Protein AF-0000000080638800 (afdb_homodimer)

Radius of gyration: 19.78 Å; Cα contacts (8 Å, |Δi|>4): 307; chains: 2; bounding box: 40×63×50 Å

Sequence (232 aa):
MEPQQNALSSEGVSQCLKLLSDPTRLLMMKLLADKEYCVCELTAIFDMSQPGISQHLRKLKNAGLVRERREGQWRYYAIHPSGPEYTLVRSILRQIDEKDGVLQTLRLKEVTVSCRMEPQQNALSSEGVSQCLKLLSDPTRLLMMKLLADKEYCVCELTAIFDMSQPGISQHLRKLKNAGLVRERREGQWRYYAIHPSGPEYTLVRSILRQIDEKDGVLQTLRLKEVTVSCR

Structure (mmCIF, N/CA/C/O backbone):
data_AF-0000000080638800-model_v1
#
loop_
_entity.id
_entity.type
_entity.pdbx_description
1 polymer 'Arsenical resistance operon repressor'
#
loop_
_atom_site.group_PDB
_atom_site.id
_atom_site.type_symbol
_atom_site.label_atom_id
_atom_site.label_alt_id
_atom_site.label_comp_id
_atom_site.label_asym_id
_atom_site.label_entity_id
_atom_site.label_seq_id
_atom_site.pdbx_PDB_ins_code
_atom_site.Cartn_x
_atom_site.Cartn_y
_atom_site.Cartn_z
_atom_site.occupancy
_atom_site.B_iso_or_equiv
_atom_site.auth_seq_id
_atom_site.auth_comp_id
_atom_site.auth_asym_id
_atom_site.auth_atom_id
_atom_site.pdbx_PDB_model_num
ATOM 1 N N . MET A 1 1 ? 21.062 6.395 -16.109 1 31.53 1 MET A N 1
ATOM 2 C CA . MET A 1 1 ? 19.688 6.883 -16.188 1 31.53 1 MET A CA 1
ATOM 3 C C . MET A 1 1 ? 18.922 6.57 -14.906 1 31.53 1 MET A C 1
ATOM 5 O O . MET A 1 1 ? 18.922 5.43 -14.445 1 31.53 1 MET A O 1
ATOM 9 N N . GLU A 1 2 ? 18.75 7.359 -13.961 1 37.44 2 GLU A N 1
ATOM 10 C CA . GLU A 1 2 ? 18.078 7.117 -12.695 1 37.44 2 GLU A CA 1
ATOM 11 C C . GLU A 1 2 ? 16.766 6.359 -12.906 1 37.44 2 GLU A C 1
ATOM 13 O O . GLU A 1 2 ? 16.016 6.652 -13.844 1 37.44 2 GLU A O 1
ATOM 18 N N . PRO A 1 3 ? 16.641 5.141 -12.672 1 40.94 3 PRO A N 1
ATOM 19 C CA . PRO A 1 3 ? 15.391 4.508 -13.102 1 40.94 3 PRO A CA 1
ATOM 20 C C . PRO A 1 3 ? 14.195 5.449 -13.016 1 40.94 3 PRO A C 1
ATOM 22 O O . PRO A 1 3 ? 14.062 6.211 -12.055 1 40.94 3 PRO A O 1
ATOM 25 N N . GLN A 1 4 ? 13.773 5.887 -14.094 1 48.53 4 GLN A N 1
ATOM 26 C CA . GLN A 1 4 ? 12.703 6.863 -14.234 1 48.53 4 GLN A CA 1
ATOM 27 C C . GLN A 1 4 ? 11.602 6.625 -13.203 1 48.53 4 GLN A C 1
ATOM 29 O O . GLN A 1 4 ? 10.977 5.562 -13.188 1 48.53 4 GLN A O 1
ATOM 34 N N . GLN A 1 5 ? 11.906 6.922 -11.969 1 56.56 5 GLN A N 1
ATOM 35 C CA . GLN A 1 5 ? 10.859 6.863 -10.953 1 56.56 5 GLN A CA 1
ATOM 36 C C . GLN A 1 5 ? 9.555 7.449 -11.469 1 56.56 5 GLN A C 1
ATOM 38 O O . GLN A 1 5 ? 9.484 8.633 -11.797 1 56.56 5 GLN A O 1
ATOM 43 N N . ASN A 1 6 ? 8.766 6.598 -12.258 1 65.56 6 ASN A N 1
ATOM 44 C CA . ASN A 1 6 ? 7.484 7.09 -12.758 1 65.56 6 ASN A CA 1
ATOM 45 C C . ASN A 1 6 ? 6.602 7.613 -11.633 1 65.56 6 ASN A C 1
ATOM 47 O O . ASN A 1 6 ? 6.238 6.863 -10.719 1 65.56 6 ASN A O 1
ATOM 51 N N . ALA A 1 7 ? 6.59 8.859 -11.406 1 87.31 7 ALA A N 1
ATOM 52 C CA . ALA A 1 7 ? 5.707 9.492 -10.43 1 87.31 7 ALA A CA 1
ATOM 53 C C . ALA A 1 7 ? 4.246 9.164 -10.719 1 87.31 7 ALA A C 1
ATOM 55 O O . ALA A 1 7 ? 3.832 9.125 -11.883 1 87.31 7 ALA A O 1
ATOM 56 N N . LEU A 1 8 ? 3.553 8.68 -9.719 1 97.38 8 LEU A N 1
ATOM 57 C CA . LEU A 1 8 ? 2.154 8.273 -9.805 1 97.38 8 LEU A CA 1
ATOM 58 C C . LEU A 1 8 ? 1.236 9.352 -9.234 1 97.38 8 LEU A C 1
ATOM 60 O O . LEU A 1 8 ? 1.648 10.133 -8.375 1 97.38 8 LEU A O 1
ATOM 64 N N . SER A 1 9 ? 0.008 9.367 -9.789 1 97.94 9 SER A N 1
ATOM 65 C CA . SER A 1 9 ? -1.008 10.18 -9.133 1 97.94 9 SER A CA 1
ATOM 66 C C . SER A 1 9 ? -1.363 9.625 -7.758 1 97.94 9 SER A C 1
ATOM 68 O O . SER A 1 9 ? -1.205 8.43 -7.508 1 97.94 9 SER A O 1
ATOM 70 N N . SER A 1 10 ? -1.844 10.484 -6.906 1 98.25 10 SER A N 1
ATOM 71 C CA . SER A 1 10 ? -2.297 10.023 -5.598 1 98.25 10 SER A CA 1
ATOM 72 C C . SER A 1 10 ? -3.391 8.969 -5.73 1 98.25 10 SER A C 1
ATOM 74 O O . SER A 1 10 ? -3.439 8.016 -4.953 1 98.25 10 SER A O 1
ATOM 76 N N . GLU A 1 11 ? -4.168 9.164 -6.73 1 97.88 11 GLU A N 1
ATOM 77 C CA . GLU A 1 11 ? -5.23 8.195 -6.992 1 97.88 11 GLU A CA 1
ATOM 78 C C . GLU A 1 11 ? -4.656 6.844 -7.414 1 97.88 11 GLU A C 1
ATOM 80 O O . GLU A 1 11 ? -5.125 5.797 -6.961 1 97.88 11 GLU A O 1
ATOM 85 N N . GLY A 1 12 ? -3.682 6.887 -8.25 1 97.88 12 GLY A N 1
ATOM 86 C CA . GLY A 1 12 ? -3.033 5.66 -8.68 1 97.88 12 GLY A CA 1
ATOM 87 C C . GLY A 1 12 ? -2.371 4.902 -7.543 1 97.88 12 GLY A C 1
ATOM 88 O O . GLY A 1 12 ? -2.494 3.68 -7.453 1 97.88 12 GLY A O 1
ATOM 89 N N . VAL A 1 13 ? -1.731 5.637 -6.691 1 98.62 13 VAL A N 1
ATOM 90 C CA . VAL A 1 13 ? -1.091 5.027 -5.531 1 98.62 13 VAL A CA 1
ATOM 91 C C . VAL A 1 13 ? -2.148 4.406 -4.625 1 98.62 13 VAL A C 1
ATOM 93 O O . VAL A 1 13 ? -2.025 3.246 -4.223 1 98.62 13 VAL A O 1
ATOM 96 N N . SER A 1 14 ? -3.215 5.133 -4.379 1 98.75 14 SER A N 1
ATOM 97 C CA . SER A 1 14 ? -4.293 4.656 -3.521 1 98.75 14 SER A CA 1
ATOM 98 C C . SER A 1 14 ? -4.91 3.373 -4.07 1 98.75 14 SER A C 1
ATOM 100 O O . SER A 1 14 ? -5.125 2.412 -3.326 1 98.75 14 SER A O 1
ATOM 102 N N . GLN A 1 15 ? -5.121 3.355 -5.305 1 98.31 15 GLN A N 1
ATOM 103 C CA . GLN A 1 15 ? -5.738 2.193 -5.938 1 98.31 15 GLN A CA 1
ATOM 104 C C . GLN A 1 15 ? -4.82 0.977 -5.863 1 98.31 15 GLN A C 1
ATOM 106 O O . GLN A 1 15 ? -5.277 -0.14 -5.609 1 98.31 15 GLN A O 1
ATOM 111 N N . CYS A 1 16 ? -3.6 1.215 -6.098 1 98.69 16 CYS A N 1
ATOM 112 C CA . CYS A 1 16 ? -2.623 0.134 -6.016 1 98.69 16 CYS A CA 1
ATOM 113 C C . CYS A 1 16 ? -2.553 -0.429 -4.598 1 98.69 16 CYS A C 1
ATOM 115 O O . CYS A 1 16 ? -2.562 -1.646 -4.41 1 98.69 16 CYS A O 1
ATOM 117 N N . LEU A 1 17 ? -2.523 0.48 -3.623 1 98.88 17 LEU A N 1
ATOM 118 C CA . LEU A 1 17 ? -2.484 0.059 -2.227 1 98.88 17 LEU A CA 1
ATOM 119 C C . LEU A 1 17 ? -3.732 -0.741 -1.866 1 98.88 17 LEU A C 1
ATOM 121 O O . LEU A 1 17 ? -3.643 -1.762 -1.18 1 98.88 17 LEU A O 1
ATOM 125 N N . LYS A 1 18 ? -4.812 -0.273 -2.334 1 98.69 18 LYS A N 1
ATOM 126 C CA . LYS A 1 18 ? -6.07 -0.96 -2.064 1 98.69 18 LYS A CA 1
ATOM 127 C C . LYS A 1 18 ? -6.051 -2.383 -2.615 1 98.69 18 LYS A C 1
ATOM 129 O O . LYS A 1 18 ? -6.457 -3.324 -1.933 1 98.69 18 LYS A O 1
ATOM 134 N N . LEU A 1 19 ? -5.574 -2.498 -3.76 1 98.75 19 LEU A N 1
ATOM 135 C CA . LEU A 1 19 ? -5.512 -3.795 -4.426 1 98.75 19 LEU A CA 1
ATOM 136 C C . LEU A 1 19 ? -4.586 -4.746 -3.678 1 98.75 19 LEU A C 1
ATOM 138 O O . LEU A 1 19 ? -4.918 -5.918 -3.48 1 98.75 19 LEU A O 1
ATOM 142 N N . LEU A 1 20 ? -3.494 -4.262 -3.172 1 98.81 20 LEU A N 1
ATOM 143 C CA . LEU A 1 20 ? -2.445 -5.094 -2.594 1 98.81 20 LEU A CA 1
ATOM 144 C C . LEU A 1 20 ? -2.654 -5.266 -1.092 1 98.81 20 LEU A C 1
ATOM 146 O O . LEU A 1 20 ? -1.973 -6.07 -0.454 1 98.81 20 LEU A O 1
ATOM 150 N N . SER A 1 21 ? -3.619 -4.484 -0.548 1 98.75 21 SER A N 1
ATOM 151 C CA . SER A 1 21 ? -3.838 -4.609 0.89 1 98.75 21 SER A CA 1
ATOM 152 C C . SER A 1 21 ? -4.488 -5.945 1.237 1 98.75 21 SER A C 1
ATOM 154 O O . SER A 1 21 ? -4.523 -6.336 2.406 1 98.75 21 SER A O 1
ATOM 156 N N . ASP A 1 22 ? -5.059 -6.598 0.271 1 98.69 22 ASP A N 1
ATOM 157 C CA . ASP A 1 22 ? -5.531 -7.965 0.47 1 98.69 22 ASP A CA 1
ATOM 158 C C . ASP A 1 22 ? -4.367 -8.914 0.734 1 98.69 22 ASP A C 1
ATOM 160 O O . ASP A 1 22 ? -3.42 -8.984 -0.054 1 98.69 22 ASP A O 1
ATOM 164 N N . PRO A 1 23 ? -4.43 -9.625 1.851 1 98.38 23 PRO A N 1
ATOM 165 C CA . PRO A 1 23 ? -3.273 -10.445 2.217 1 98.38 23 PRO A CA 1
ATOM 166 C C . PRO A 1 23 ? -2.936 -11.492 1.16 1 98.38 23 PRO A C 1
ATOM 168 O O . PRO A 1 23 ? -1.76 -11.773 0.915 1 98.38 23 PRO A O 1
ATOM 171 N N . THR A 1 24 ? -3.91 -12.031 0.539 1 98.5 24 THR A N 1
ATOM 172 C CA . THR A 1 24 ? -3.686 -13.07 -0.466 1 98.5 24 THR A CA 1
ATOM 173 C C . THR A 1 24 ? -2.996 -12.484 -1.696 1 98.5 24 THR A C 1
ATOM 175 O O . THR A 1 24 ? -1.999 -13.031 -2.172 1 98.5 24 THR A O 1
ATOM 178 N N . ARG A 1 25 ? -3.525 -11.359 -2.162 1 98.81 25 ARG A N 1
ATOM 179 C CA . ARG A 1 25 ? -2.939 -10.734 -3.34 1 98.81 25 ARG A CA 1
ATOM 180 C C . ARG A 1 25 ? -1.532 -10.219 -3.047 1 98.81 25 ARG A C 1
ATOM 182 O O . ARG A 1 25 ? -0.666 -10.234 -3.924 1 98.81 25 ARG A O 1
ATOM 189 N N . LEU A 1 26 ? -1.352 -9.734 -1.837 1 98.88 26 LEU A N 1
ATOM 190 C CA . LEU A 1 26 ? -0.023 -9.273 -1.441 1 98.88 26 LEU A CA 1
ATOM 191 C C . LEU A 1 26 ? 0.989 -10.414 -1.521 1 98.88 26 LEU A C 1
ATOM 193 O O . LEU A 1 26 ? 2.049 -10.266 -2.133 1 98.88 26 LEU A O 1
ATOM 197 N N . LEU A 1 27 ? 0.648 -11.523 -0.952 1 98.81 27 LEU A N 1
ATOM 198 C CA . LEU A 1 27 ? 1.554 -12.672 -0.924 1 98.81 27 LEU A CA 1
ATOM 199 C C . LEU A 1 27 ? 1.701 -13.281 -2.314 1 98.81 27 LEU A C 1
ATOM 201 O O . LEU A 1 27 ? 2.783 -13.742 -2.682 1 98.81 27 LEU A O 1
ATOM 205 N N . MET A 1 28 ? 0.597 -13.266 -3.068 1 98.75 28 MET A N 1
ATOM 206 C CA . MET A 1 28 ? 0.658 -13.719 -4.457 1 98.75 28 MET A CA 1
ATOM 207 C C . MET A 1 28 ? 1.647 -12.883 -5.258 1 98.75 28 MET A C 1
ATOM 209 O O . MET A 1 28 ? 2.479 -13.422 -5.988 1 98.75 28 MET A O 1
ATOM 213 N N . MET A 1 29 ? 1.585 -11.594 -5.055 1 98.88 29 MET A N 1
ATOM 214 C CA . MET A 1 29 ? 2.514 -10.703 -5.75 1 98.88 29 MET A CA 1
ATOM 215 C C . MET A 1 29 ? 3.951 -10.977 -5.316 1 98.88 29 MET A C 1
ATOM 217 O O . MET A 1 29 ? 4.879 -10.859 -6.121 1 98.88 29 MET A O 1
ATOM 221 N N . LYS A 1 30 ? 4.109 -11.227 -4.059 1 98.62 30 LYS A N 1
ATOM 222 C CA . LYS A 1 30 ? 5.441 -11.539 -3.545 1 98.62 30 LYS A CA 1
ATOM 223 C C . LYS A 1 30 ? 6.031 -12.75 -4.258 1 98.62 30 LYS A C 1
ATOM 225 O O . LYS A 1 30 ? 7.203 -12.742 -4.641 1 98.62 30 LYS A O 1
ATOM 230 N N . LEU A 1 31 ? 5.258 -13.758 -4.473 1 98 31 LEU A N 1
ATOM 231 C CA . LEU A 1 31 ? 5.707 -14.945 -5.188 1 98 31 LEU A CA 1
ATOM 232 C C . LEU A 1 31 ? 5.977 -14.633 -6.656 1 98 31 LEU A C 1
ATOM 234 O O . LEU A 1 31 ? 7.016 -15.008 -7.195 1 98 31 LEU A O 1
ATOM 238 N N . LEU A 1 32 ? 5.062 -13.883 -7.242 1 98.12 32 LEU A N 1
ATOM 239 C CA . LEU A 1 32 ? 5.137 -13.586 -8.672 1 98.12 32 LEU A CA 1
ATOM 240 C C . LEU A 1 32 ? 6.324 -12.672 -8.969 1 98.12 32 LEU A C 1
ATOM 242 O O . LEU A 1 32 ? 6.762 -12.578 -10.117 1 98.12 32 LEU A O 1
ATOM 246 N N . ALA A 1 33 ? 6.762 -11.93 -7.988 1 96.94 33 ALA A N 1
ATOM 247 C CA . ALA A 1 33 ? 7.941 -11.086 -8.148 1 96.94 33 ALA A CA 1
ATOM 248 C C . ALA A 1 33 ? 9.203 -11.93 -8.32 1 96.94 33 ALA A C 1
ATOM 250 O O . ALA A 1 33 ? 10.195 -11.461 -8.875 1 96.94 33 ALA A O 1
ATOM 251 N N . ASP A 1 34 ? 9.148 -13.102 -7.832 1 94.44 34 ASP A N 1
ATOM 252 C CA . ASP A 1 34 ? 10.32 -13.977 -7.852 1 94.44 34 ASP A CA 1
ATOM 253 C C . ASP A 1 34 ? 10.375 -14.797 -9.141 1 94.44 34 ASP A C 1
ATOM 255 O O . ASP A 1 34 ? 11.445 -14.992 -9.711 1 94.44 34 ASP A O 1
ATOM 259 N N . LYS A 1 35 ? 9.297 -15.312 -9.539 1 95.12 35 LYS A N 1
ATOM 260 C CA . LYS A 1 35 ? 9.25 -16.094 -10.766 1 95.12 35 LYS A CA 1
ATOM 261 C C . LYS A 1 35 ? 7.82 -16.203 -11.297 1 95.12 35 LYS A C 1
ATOM 263 O O . LYS A 1 35 ? 6.91 -15.562 -10.773 1 95.12 35 LYS A O 1
ATOM 268 N N . GLU A 1 36 ? 7.633 -16.938 -12.414 1 96.75 36 GLU A N 1
ATOM 269 C CA . GLU A 1 36 ? 6.336 -17.172 -13.039 1 96.75 36 GLU A CA 1
ATOM 270 C C . GLU A 1 36 ? 5.652 -18.406 -12.461 1 96.75 36 GLU A C 1
ATOM 272 O O . GLU A 1 36 ? 6.309 -19.406 -12.164 1 96.75 36 GLU A O 1
ATOM 277 N N . TYR A 1 37 ? 4.328 -18.297 -12.312 1 96.62 37 TYR A N 1
ATOM 278 C CA . TYR A 1 37 ? 3.537 -19.422 -11.836 1 96.62 37 TYR A CA 1
ATOM 279 C C . TYR A 1 37 ? 2.309 -19.641 -12.711 1 96.62 37 TYR A C 1
ATOM 281 O O . TYR A 1 37 ? 1.719 -18.672 -13.211 1 96.62 37 TYR A O 1
ATOM 289 N N . CYS A 1 38 ? 1.936 -20.891 -12.852 1 95.31 38 CYS A N 1
ATOM 290 C CA . CYS A 1 38 ? 0.659 -21.156 -13.508 1 95.31 38 CYS A CA 1
ATOM 291 C C . CYS A 1 38 ? -0.481 -21.172 -12.5 1 95.31 38 CYS A C 1
ATOM 293 O O . CYS A 1 38 ? -0.247 -21.297 -11.297 1 95.31 38 CYS A O 1
ATOM 295 N N . VAL A 1 39 ? -1.651 -21.078 -12.945 1 96 39 VAL A N 1
ATOM 296 C CA . VAL A 1 39 ? -2.836 -21.016 -12.094 1 96 39 VAL A CA 1
ATOM 297 C C . VAL A 1 39 ? -2.91 -22.25 -11.211 1 96 39 VAL A C 1
ATOM 299 O O . VAL A 1 39 ? -3.217 -22.156 -10.016 1 96 39 VAL A O 1
ATOM 302 N N . CYS A 1 40 ? -2.561 -23.406 -11.742 1 93.81 40 CYS A N 1
ATOM 303 C CA . CYS A 1 40 ? -2.65 -24.656 -11 1 93.81 40 CYS A CA 1
ATOM 304 C C . CYS A 1 40 ? -1.664 -24.672 -9.836 1 93.81 40 CYS A C 1
ATOM 306 O O . CYS A 1 40 ? -1.979 -25.188 -8.758 1 93.81 40 CYS A O 1
ATOM 308 N N . GLU A 1 41 ? -0.451 -24.141 -10.047 1 96 41 GLU A N 1
ATOM 309 C CA . GLU A 1 41 ? 0.511 -24.031 -8.961 1 96 41 GLU A CA 1
ATOM 310 C C . GLU A 1 41 ? -0.009 -23.125 -7.852 1 96 41 GLU A C 1
ATOM 312 O O . GLU A 1 41 ? 0.089 -23.453 -6.668 1 96 41 GLU A O 1
ATOM 317 N N . LEU A 1 42 ? -0.553 -22 -8.242 1 97.5 42 LEU A N 1
ATOM 318 C CA . LEU A 1 42 ? -1.045 -21.031 -7.266 1 97.5 42 LEU A CA 1
ATOM 319 C C . LEU A 1 42 ? -2.23 -21.594 -6.492 1 97.5 42 LEU A C 1
ATOM 321 O O . LEU A 1 42 ? -2.369 -21.344 -5.293 1 97.5 42 LEU A O 1
ATOM 325 N N . THR A 1 43 ? -3.096 -22.359 -7.16 1 97.31 43 THR A N 1
ATOM 326 C CA . THR A 1 43 ? -4.23 -23 -6.504 1 97.31 43 THR A CA 1
ATOM 327 C C . THR A 1 43 ? -3.75 -23.938 -5.406 1 97.31 43 THR A C 1
ATOM 329 O O . THR A 1 43 ? -4.293 -23.938 -4.297 1 97.31 43 THR A O 1
ATOM 332 N N . ALA A 1 44 ? -2.721 -24.656 -5.68 1 96.69 44 ALA A N 1
ATOM 333 C CA . ALA A 1 44 ? -2.16 -25.594 -4.719 1 96.69 44 ALA A CA 1
ATOM 334 C C . ALA A 1 44 ? -1.442 -24.875 -3.586 1 96.69 44 ALA A C 1
ATOM 336 O O . ALA A 1 44 ? -1.636 -25.188 -2.412 1 96.69 44 ALA A O 1
ATOM 337 N N . ILE A 1 45 ? -0.671 -23.875 -3.947 1 97.38 45 ILE A N 1
ATOM 338 C CA . ILE A 1 45 ? 0.147 -23.141 -2.982 1 97.38 45 ILE A CA 1
ATOM 339 C C . ILE A 1 45 ? -0.754 -22.422 -1.981 1 97.38 45 ILE A C 1
ATOM 341 O O . ILE A 1 45 ? -0.512 -22.469 -0.773 1 97.38 45 ILE A O 1
ATOM 345 N N . PHE A 1 46 ? -1.842 -21.812 -2.473 1 98 46 PHE A N 1
ATOM 346 C CA . PHE A 1 46 ? -2.699 -21 -1.62 1 98 46 PHE A CA 1
ATOM 347 C C . PHE A 1 46 ? -3.861 -21.828 -1.077 1 98 46 PHE A C 1
ATOM 349 O O . PHE A 1 46 ? -4.652 -21.328 -0.271 1 98 46 PHE A O 1
ATOM 356 N N . ASP A 1 47 ? -3.969 -23.078 -1.505 1 97.19 47 ASP A N 1
ATOM 357 C CA . ASP A 1 47 ? -5.059 -23.953 -1.104 1 97.19 47 ASP A CA 1
ATOM 358 C C . ASP A 1 47 ? -6.414 -23.297 -1.336 1 97.19 47 ASP A C 1
ATOM 360 O O . ASP A 1 47 ? -7.227 -23.188 -0.413 1 97.19 47 ASP A O 1
ATOM 364 N N . MET A 1 48 ? -6.598 -22.812 -2.539 1 97.88 48 MET A N 1
ATOM 365 C CA . MET A 1 48 ? -7.82 -22.141 -2.969 1 97.88 48 MET A CA 1
ATOM 366 C C . MET A 1 48 ? -8.352 -22.75 -4.262 1 97.88 48 MET A C 1
ATOM 368 O O . MET A 1 48 ? -7.594 -23.359 -5.02 1 97.88 48 MET A O 1
ATOM 372 N N . SER A 1 49 ? -9.602 -22.547 -4.473 1 97.94 49 SER A N 1
ATOM 373 C CA . SER A 1 49 ? -10.188 -23.031 -5.723 1 97.94 49 SER A CA 1
ATOM 374 C C . SER A 1 49 ? -9.641 -22.25 -6.918 1 97.94 49 SER A C 1
ATOM 376 O O . SER A 1 49 ? -9.156 -21.125 -6.77 1 97.94 49 SER A O 1
ATOM 378 N N . GLN A 1 50 ? -9.703 -22.828 -8.016 1 97.06 50 GLN A N 1
ATOM 379 C CA . GLN A 1 50 ? -9.25 -22.188 -9.242 1 97.06 50 GLN A CA 1
ATOM 380 C C . GLN A 1 50 ? -10.039 -20.906 -9.516 1 97.06 50 GLN A C 1
ATOM 382 O O . GLN A 1 50 ? -9.453 -19.875 -9.883 1 97.06 50 GLN A O 1
ATOM 387 N N . PRO A 1 51 ? -11.359 -20.922 -9.305 1 98.12 51 PRO A N 1
ATOM 388 C CA . PRO A 1 51 ? -12.07 -19.656 -9.508 1 98.12 51 PRO A CA 1
ATOM 389 C C . PRO A 1 51 ? -11.594 -18.562 -8.57 1 98.12 51 PRO A C 1
ATOM 391 O O . PRO A 1 51 ? -11.516 -17.391 -8.977 1 98.12 51 PRO A O 1
ATOM 394 N N . GLY A 1 52 ? -11.289 -18.875 -7.324 1 98.31 52 GLY A N 1
ATOM 395 C CA . GLY A 1 52 ? -10.773 -17.906 -6.371 1 98.31 52 GLY A CA 1
ATOM 396 C C . GLY A 1 52 ? -9.453 -17.281 -6.801 1 98.31 52 GLY A C 1
ATOM 397 O O . GLY A 1 52 ? -9.297 -16.062 -6.797 1 98.31 52 GLY A O 1
ATOM 398 N N . ILE A 1 53 ? -8.562 -18.188 -7.184 1 98.56 53 ILE A N 1
ATOM 399 C CA . ILE A 1 53 ? -7.25 -17.734 -7.652 1 98.56 53 ILE A CA 1
ATOM 400 C C . ILE A 1 53 ? -7.418 -16.891 -8.914 1 98.56 53 ILE A C 1
ATOM 402 O O . ILE A 1 53 ? -6.777 -15.844 -9.055 1 98.56 53 ILE A O 1
ATOM 406 N N . SER A 1 54 ? -8.266 -17.297 -9.812 1 98.12 54 SER A N 1
ATOM 407 C CA . SER A 1 54 ? -8.5 -16.578 -11.062 1 98.12 54 SER A CA 1
ATOM 408 C C . SER A 1 54 ? -9.047 -15.18 -10.805 1 98.12 54 SER A C 1
ATOM 410 O O . SER A 1 54 ? -8.695 -14.234 -11.508 1 98.12 54 SER A O 1
ATOM 412 N N . GLN A 1 55 ? -9.867 -15.109 -9.844 1 98.5 55 GLN A N 1
ATOM 413 C CA . GLN A 1 55 ? -10.43 -13.812 -9.5 1 98.5 55 GLN A CA 1
ATOM 414 C C . GLN A 1 55 ? -9.344 -12.844 -9.039 1 98.5 55 GLN A C 1
ATOM 416 O O . GLN A 1 55 ? -9.312 -11.688 -9.461 1 98.5 55 GLN A O 1
ATOM 421 N N . HIS A 1 56 ? -8.43 -13.273 -8.156 1 98.75 56 HIS A N 1
ATOM 422 C CA . HIS A 1 56 ? -7.32 -12.445 -7.699 1 98.75 56 HIS A CA 1
ATOM 423 C C . HIS A 1 56 ? -6.414 -12.047 -8.859 1 98.75 56 HIS A C 1
ATOM 425 O O . HIS A 1 56 ? -6.043 -10.883 -8.992 1 98.75 56 HIS A O 1
ATOM 431 N N . LEU A 1 57 ? -6.137 -13.016 -9.68 1 98.69 57 LEU A N 1
ATOM 432 C CA . LEU A 1 57 ? -5.242 -12.773 -10.805 1 98.69 57 LEU A CA 1
ATOM 433 C C . LEU A 1 57 ? -5.875 -11.805 -11.805 1 98.69 57 LEU A C 1
ATOM 435 O O . LEU A 1 57 ? -5.18 -10.977 -12.391 1 98.69 57 LEU A O 1
ATOM 439 N N . ARG A 1 58 ? -7.121 -11.961 -12 1 98.62 58 ARG A N 1
ATOM 440 C CA . ARG A 1 58 ? -7.828 -11.047 -12.891 1 98.62 58 ARG A CA 1
ATOM 441 C C . ARG A 1 58 ? -7.742 -9.609 -12.375 1 98.62 58 ARG A C 1
ATOM 443 O O . ARG A 1 58 ? -7.484 -8.688 -13.148 1 98.62 58 ARG A O 1
ATOM 450 N N . LYS A 1 59 ? -7.977 -9.375 -11.133 1 98.75 59 LYS A N 1
ATOM 451 C CA . LYS A 1 59 ? -7.879 -8.055 -10.523 1 98.75 59 LYS A CA 1
ATOM 452 C C . LYS A 1 59 ? -6.477 -7.477 -10.695 1 98.75 59 LYS A C 1
ATOM 454 O O . LYS A 1 59 ? -6.316 -6.309 -11.055 1 98.75 59 LYS A O 1
ATOM 459 N N . LEU A 1 60 ? -5.453 -8.289 -10.477 1 98.75 60 LEU A N 1
ATOM 460 C CA . LEU A 1 60 ? -4.062 -7.859 -10.602 1 98.75 60 LEU A CA 1
ATOM 461 C C . LEU A 1 60 ? -3.715 -7.551 -12.055 1 98.75 60 LEU A C 1
ATOM 463 O O . LEU A 1 60 ? -3.025 -6.57 -12.336 1 98.75 60 LEU A O 1
ATOM 467 N N . LYS A 1 61 ? -4.219 -8.383 -12.93 1 98.38 61 LYS A N 1
ATOM 468 C CA . LYS A 1 61 ? -3.957 -8.203 -14.352 1 98.38 61 LYS A CA 1
ATOM 469 C C . LYS A 1 61 ? -4.629 -6.938 -14.883 1 98.38 61 LYS A C 1
ATOM 471 O O . LYS A 1 61 ? -4.004 -6.152 -15.594 1 98.38 61 LYS A O 1
ATOM 476 N N . ASN A 1 62 ? -5.91 -6.754 -14.5 1 98 62 ASN A N 1
ATOM 477 C CA . ASN A 1 62 ? -6.656 -5.578 -14.945 1 98 62 ASN A CA 1
ATOM 478 C C . ASN A 1 62 ? -6.016 -4.285 -14.445 1 98 62 ASN A C 1
ATOM 480 O O . ASN A 1 62 ? -6.109 -3.248 -15.102 1 98 62 ASN A O 1
ATOM 484 N N . ALA A 1 63 ? -5.316 -4.391 -13.336 1 97.88 63 ALA A N 1
ATOM 485 C CA . ALA A 1 63 ? -4.641 -3.229 -12.766 1 97.88 63 ALA A CA 1
ATOM 486 C C . ALA A 1 63 ? -3.258 -3.037 -13.383 1 97.88 63 ALA A C 1
ATOM 488 O O . ALA A 1 63 ? -2.559 -2.072 -13.07 1 97.88 63 ALA A O 1
ATOM 489 N N . GLY A 1 64 ? -2.846 -3.973 -14.18 1 97.44 64 GLY A N 1
ATOM 490 C CA . GLY A 1 64 ? -1.569 -3.871 -14.867 1 97.44 64 GLY A CA 1
ATOM 491 C C . GLY A 1 64 ? -0.391 -4.285 -14.008 1 97.44 64 GLY A C 1
ATOM 492 O O . GLY A 1 64 ? 0.749 -3.906 -14.281 1 97.44 64 GLY A O 1
ATOM 493 N N . LEU A 1 65 ? -0.592 -5.043 -12.977 1 98.38 65 LEU A N 1
ATOM 494 C CA . LEU A 1 65 ? 0.467 -5.383 -12.031 1 98.38 65 LEU A CA 1
ATOM 495 C C . LEU A 1 65 ? 1.122 -6.707 -12.406 1 98.38 65 LEU A C 1
ATOM 497 O O . LEU A 1 65 ? 2.266 -6.973 -12.023 1 98.38 65 LEU A O 1
ATOM 501 N N . VAL A 1 66 ? 0.35 -7.551 -13.195 1 98.56 66 VAL A N 1
ATOM 502 C CA . VAL A 1 66 ? 0.909 -8.828 -13.617 1 98.56 66 VAL A CA 1
ATOM 503 C C . VAL A 1 66 ? 0.721 -9.008 -15.117 1 98.56 66 VAL A C 1
ATOM 505 O O . VAL A 1 66 ? -0.165 -8.391 -15.719 1 98.56 66 VAL A O 1
ATOM 508 N N . ARG A 1 67 ? 1.526 -9.766 -15.68 1 97.88 67 ARG A N 1
ATOM 509 C CA . ARG A 1 67 ? 1.389 -10.195 -17.062 1 97.88 67 ARG A CA 1
ATOM 510 C C . ARG A 1 67 ? 1.017 -11.672 -17.156 1 97.88 67 ARG A C 1
ATOM 512 O O . ARG A 1 67 ? 1.378 -12.453 -16.266 1 97.88 67 ARG A O 1
ATOM 519 N N . GLU A 1 68 ? 0.324 -11.953 -18.172 1 97.44 68 GLU A N 1
ATOM 520 C CA . GLU A 1 68 ? -0.125 -13.312 -18.438 1 97.44 68 GLU A CA 1
ATOM 521 C C . GLU A 1 68 ? 0.518 -13.867 -19.703 1 97.44 68 GLU A C 1
ATOM 523 O O . GLU A 1 68 ? 0.643 -13.164 -20.703 1 97.44 68 GLU A O 1
ATOM 528 N N . ARG A 1 69 ? 1.019 -15.023 -19.641 1 96.69 69 ARG A N 1
ATOM 529 C CA . ARG A 1 69 ? 1.502 -15.781 -20.797 1 96.69 69 ARG A CA 1
ATOM 530 C C . ARG A 1 69 ? 0.777 -17.125 -20.906 1 96.69 69 ARG A C 1
ATOM 532 O O . ARG A 1 69 ? 0.591 -17.812 -19.906 1 96.69 69 ARG A O 1
ATOM 539 N N . ARG A 1 70 ? 0.384 -17.422 -22.172 1 95.56 70 ARG A N 1
ATOM 540 C CA . ARG A 1 70 ? -0.325 -18.672 -22.391 1 95.56 70 ARG A CA 1
ATOM 541 C C . ARG A 1 70 ? 0.568 -19.688 -23.094 1 95.56 70 ARG A C 1
ATOM 543 O O . ARG A 1 70 ? 1.299 -19.344 -24.031 1 95.56 70 ARG A O 1
ATOM 550 N N . GLU A 1 71 ? 0.566 -20.828 -22.625 1 93.94 71 GLU A N 1
ATOM 551 C CA . GLU A 1 71 ? 1.244 -21.969 -23.234 1 93.94 71 GLU A CA 1
ATOM 552 C C . GLU A 1 71 ? 0.335 -23.203 -23.266 1 93.94 71 GLU A C 1
ATOM 554 O O . GLU A 1 71 ? 0.17 -23.891 -22.266 1 93.94 71 GLU A O 1
ATOM 559 N N . GLY A 1 72 ? -0.106 -23.516 -24.547 1 94 72 GLY A N 1
ATOM 560 C CA . GLY A 1 72 ? -1.107 -24.562 -24.625 1 94 72 GLY A CA 1
ATOM 561 C C . GLY A 1 72 ? -2.357 -24.266 -23.828 1 94 72 GLY A C 1
ATOM 562 O O . GLY A 1 72 ? -2.984 -23.219 -24.016 1 94 72 GLY A O 1
ATOM 563 N N . GLN A 1 73 ? -2.662 -25.141 -22.844 1 91.25 73 GLN A N 1
ATOM 564 C CA . GLN A 1 73 ? -3.865 -24.953 -22.031 1 91.25 73 GLN A CA 1
ATOM 565 C C . GLN A 1 73 ? -3.553 -24.219 -20.734 1 91.25 73 GLN A C 1
ATOM 567 O O . GLN A 1 73 ? -4.453 -23.938 -19.938 1 91.25 73 GLN A O 1
ATOM 572 N N . TRP A 1 74 ? -2.254 -23.891 -20.547 1 92.81 74 TRP A N 1
ATOM 573 C CA . TRP A 1 74 ? -1.832 -23.344 -19.266 1 92.81 74 TRP A CA 1
ATOM 574 C C . TRP A 1 74 ? -1.64 -21.844 -19.344 1 92.81 74 TRP A C 1
ATOM 576 O O . TRP A 1 74 ? -1.149 -21.328 -20.359 1 92.81 74 TRP A O 1
ATOM 586 N N . ARG A 1 75 ? -2.025 -21.203 -18.25 1 95.94 75 ARG A N 1
ATOM 587 C CA . ARG A 1 75 ? -1.803 -19.766 -18.078 1 95.94 75 ARG A CA 1
ATOM 588 C C . ARG A 1 75 ? -0.756 -19.5 -17 1 95.94 75 ARG A C 1
ATOM 590 O O . ARG A 1 75 ? -0.859 -20.016 -15.883 1 95.94 75 ARG A O 1
ATOM 597 N N . TYR A 1 76 ? 0.245 -18.656 -17.375 1 97.31 76 TYR A N 1
ATOM 598 C CA . TYR A 1 76 ? 1.326 -18.297 -16.469 1 97.31 76 TYR A CA 1
ATOM 599 C C . TYR A 1 76 ? 1.294 -16.812 -16.141 1 97.31 76 TYR A C 1
ATOM 601 O O . TYR A 1 76 ? 0.987 -15.984 -17.016 1 97.31 76 TYR A O 1
ATOM 609 N N . TYR A 1 77 ? 1.662 -16.547 -14.906 1 98.25 77 TYR A N 1
ATOM 610 C CA . TYR A 1 77 ? 1.636 -15.148 -14.469 1 98.25 77 TYR A CA 1
ATOM 611 C C . TYR A 1 77 ? 2.963 -14.758 -13.828 1 98.25 77 TYR A C 1
ATOM 613 O O . TYR A 1 77 ? 3.609 -15.57 -13.172 1 98.25 77 TYR A O 1
ATOM 621 N N . ALA A 1 78 ? 3.322 -13.516 -14 1 98.25 78 ALA A N 1
ATOM 622 C CA . ALA A 1 78 ? 4.477 -12.883 -13.367 1 98.25 78 ALA A CA 1
ATOM 623 C C . ALA A 1 78 ? 4.242 -11.383 -13.172 1 98.25 78 ALA A C 1
ATOM 625 O O . ALA A 1 78 ? 3.295 -10.82 -13.727 1 98.25 78 ALA A O 1
ATOM 626 N N . ILE A 1 79 ? 5.047 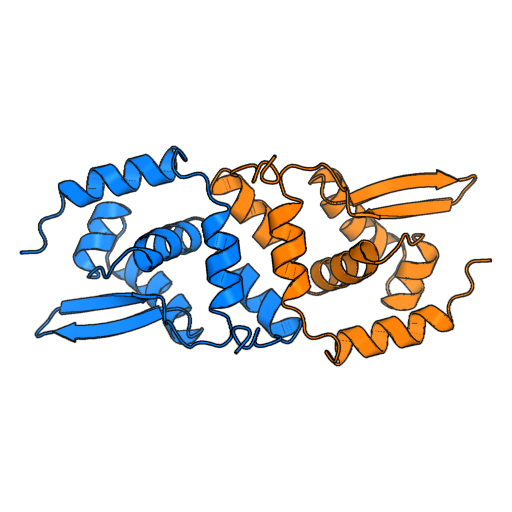-10.812 -12.359 1 97.88 79 ILE A N 1
ATOM 627 C CA . ILE A 1 79 ? 4.938 -9.367 -12.172 1 97.88 79 ILE A CA 1
ATOM 628 C C . ILE A 1 79 ? 5.184 -8.656 -13.5 1 97.88 79 ILE A C 1
ATOM 630 O O . ILE A 1 79 ? 6.031 -9.086 -14.289 1 97.88 79 ILE A O 1
ATOM 634 N N . HIS A 1 80 ? 4.457 -7.637 -13.781 1 96.31 80 HIS A N 1
ATOM 635 C CA . HIS A 1 80 ? 4.68 -6.816 -14.969 1 96.31 80 HIS A CA 1
ATOM 636 C C . HIS A 1 80 ? 5.879 -5.895 -14.781 1 96.31 80 HIS A C 1
ATOM 638 O O . HIS A 1 80 ? 5.848 -4.988 -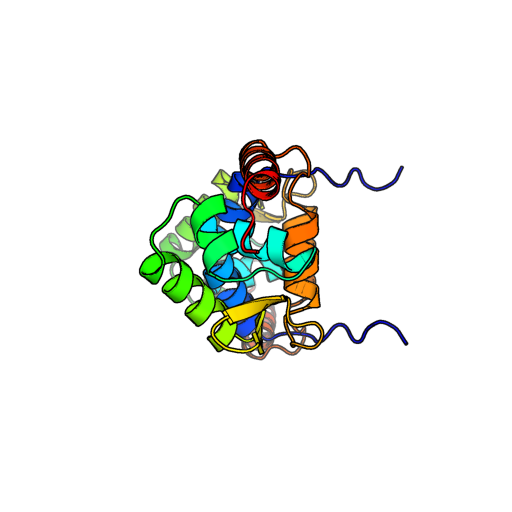13.945 1 96.31 80 HIS A O 1
ATOM 644 N N . PRO A 1 81 ? 6.902 -5.957 -15.547 1 91.88 81 PRO A N 1
ATOM 645 C CA . PRO A 1 81 ? 8.172 -5.289 -15.266 1 91.88 81 PRO A CA 1
ATOM 646 C C . PRO A 1 81 ? 8.195 -3.834 -15.727 1 91.88 81 PRO A C 1
ATOM 648 O O . PRO A 1 81 ? 9.094 -3.078 -15.359 1 91.88 81 PRO A O 1
ATOM 651 N N . SER A 1 82 ? 7.195 -3.369 -16.469 1 90.94 82 SER A N 1
ATOM 652 C CA . SER A 1 82 ? 7.285 -2.037 -17.047 1 90.94 82 SER A CA 1
ATOM 653 C C . SER A 1 82 ? 6.055 -1.202 -16.719 1 90.94 82 SER A C 1
ATOM 655 O O . SER A 1 82 ? 5.828 -0.153 -17.328 1 90.94 82 SER A O 1
ATOM 657 N N . GLY A 1 83 ? 5.266 -1.662 -15.859 1 91.81 83 GLY A N 1
ATOM 658 C CA . GLY A 1 83 ? 4.086 -0.891 -15.5 1 91.81 83 GLY A CA 1
ATOM 659 C C . GLY A 1 83 ? 4.398 0.32 -14.641 1 91.81 83 GLY A C 1
ATOM 660 O O . GLY A 1 83 ? 5.48 0.41 -14.055 1 91.81 83 GLY A O 1
ATOM 661 N N . PRO A 1 84 ? 3.557 1.282 -14.617 1 94.88 84 PRO A N 1
ATOM 662 C CA . PRO A 1 84 ? 3.801 2.516 -13.867 1 94.88 84 PRO A CA 1
ATOM 663 C C . PRO A 1 84 ? 4 2.27 -12.375 1 94.88 84 PRO A C 1
ATOM 665 O O . PRO A 1 84 ? 4.742 3.004 -11.719 1 94.88 84 PRO A O 1
ATOM 668 N N . GLU A 1 85 ? 3.385 1.179 -11.875 1 96.94 85 GLU A N 1
ATOM 669 C CA . GLU A 1 85 ? 3.42 0.947 -10.438 1 96.94 85 GLU A CA 1
ATOM 670 C C . GLU A 1 85 ? 4.555 -0 -10.055 1 96.94 85 GLU A C 1
ATOM 672 O O . GLU A 1 85 ? 4.688 -0.387 -8.898 1 96.94 85 GLU A O 1
ATOM 677 N N . TYR A 1 86 ? 5.367 -0.311 -10.992 1 96.88 86 TYR A N 1
ATOM 678 C CA . TYR A 1 86 ? 6.363 -1.352 -10.766 1 96.88 86 TYR A CA 1
ATOM 679 C C . TYR A 1 86 ? 7.258 -1.003 -9.578 1 96.88 86 TYR A C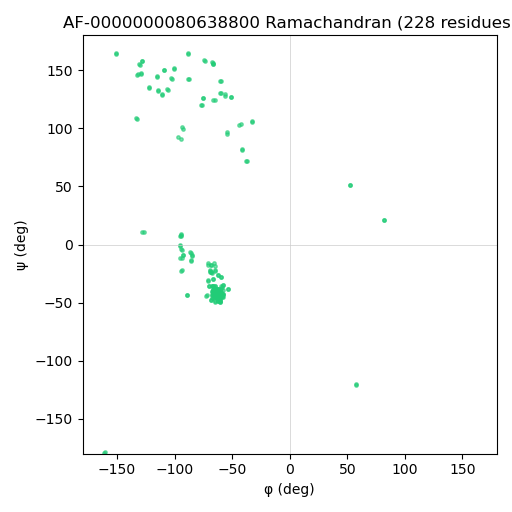 1
ATOM 681 O O . TYR A 1 86 ? 7.488 -1.837 -8.703 1 96.88 86 TYR A O 1
ATOM 689 N N . THR A 1 87 ? 7.734 0.232 -9.5 1 96.69 87 THR A N 1
ATOM 690 C CA . THR A 1 87 ? 8.641 0.65 -8.438 1 96.69 87 THR A CA 1
ATOM 691 C C . THR A 1 87 ? 7.934 0.64 -7.086 1 96.69 87 THR A C 1
ATOM 693 O O . THR A 1 87 ? 8.492 0.184 -6.09 1 96.69 87 THR A O 1
ATOM 696 N N . LEU A 1 88 ? 6.711 1.073 -7.062 1 97.81 88 LEU A N 1
ATOM 697 C CA . LEU A 1 88 ? 5.91 1.058 -5.844 1 97.81 88 LEU A CA 1
ATOM 698 C C . LEU A 1 88 ? 5.703 -0.37 -5.348 1 97.81 88 LEU A C 1
ATOM 700 O O . LEU A 1 88 ? 5.98 -0.674 -4.188 1 97.81 88 LEU A O 1
ATOM 704 N N . VAL A 1 89 ? 5.297 -1.24 -6.254 1 98.31 89 VAL A N 1
ATOM 705 C CA . VAL A 1 89 ? 5.012 -2.629 -5.91 1 98.31 89 VAL A CA 1
ATOM 706 C C . VAL A 1 89 ? 6.273 -3.299 -5.371 1 98.31 89 VAL A C 1
ATOM 708 O O . VAL A 1 89 ? 6.234 -3.959 -4.328 1 98.31 89 VAL A O 1
ATOM 711 N N . ARG A 1 90 ? 7.395 -3.059 -6.047 1 97.38 90 ARG A N 1
ATOM 712 C CA . ARG A 1 90 ? 8.656 -3.67 -5.625 1 97.38 90 ARG A CA 1
ATOM 713 C C . ARG A 1 90 ? 9.07 -3.17 -4.246 1 97.38 90 ARG A C 1
ATOM 715 O O . ARG A 1 90 ? 9.539 -3.949 -3.414 1 97.38 90 ARG A O 1
ATOM 722 N N . SER A 1 91 ? 8.922 -1.904 -4.008 1 96.75 91 SER A N 1
ATOM 723 C CA . SER A 1 91 ? 9.289 -1.336 -2.715 1 96.75 91 SER A CA 1
ATOM 724 C C . SER A 1 91 ? 8.43 -1.913 -1.596 1 96.75 91 SER A C 1
ATOM 726 O O . SER A 1 91 ? 8.922 -2.17 -0.496 1 96.75 91 SER A O 1
ATOM 728 N N . ILE A 1 92 ? 7.168 -2.131 -1.868 1 98.31 92 ILE A N 1
ATOM 729 C CA . ILE A 1 92 ? 6.25 -2.721 -0.899 1 98.31 92 ILE A CA 1
ATOM 730 C C . ILE A 1 92 ? 6.676 -4.156 -0.598 1 98.31 92 ILE A C 1
ATOM 732 O O . ILE A 1 92 ? 6.836 -4.531 0.566 1 98.31 92 ILE A O 1
ATOM 736 N N . LEU A 1 93 ? 6.91 -4.902 -1.641 1 98.25 93 LEU A N 1
ATOM 737 C CA . LEU A 1 93 ? 7.199 -6.324 -1.489 1 98.25 93 LEU A CA 1
ATOM 738 C C . LEU A 1 93 ? 8.531 -6.535 -0.778 1 98.25 93 LEU A C 1
ATOM 740 O O . LEU A 1 93 ? 8.695 -7.5 -0.027 1 98.25 93 LEU A O 1
ATOM 744 N N . ARG A 1 94 ? 9.43 -5.613 -0.957 1 97.19 94 ARG A N 1
ATOM 745 C CA . ARG A 1 94 ? 10.758 -5.711 -0.348 1 97.19 94 ARG A CA 1
ATOM 746 C C . ARG A 1 94 ? 10.672 -5.559 1.168 1 97.19 94 ARG A C 1
ATOM 748 O O . ARG A 1 94 ? 11.602 -5.938 1.886 1 97.19 94 ARG A O 1
ATOM 755 N N . GLN A 1 95 ? 9.602 -5.043 1.65 1 97.81 95 GLN A N 1
ATOM 756 C CA . GLN A 1 95 ? 9.477 -4.793 3.082 1 97.81 95 GLN A CA 1
ATOM 757 C C . GLN A 1 95 ? 8.984 -6.035 3.816 1 97.81 95 GLN A C 1
ATOM 759 O O . GLN A 1 95 ? 9.047 -6.102 5.047 1 97.81 95 GLN A O 1
ATOM 764 N N . ILE A 1 96 ? 8.492 -7.004 3.059 1 98.12 96 ILE A N 1
ATOM 765 C CA . ILE A 1 96 ? 8.008 -8.234 3.678 1 98.12 96 ILE A CA 1
ATOM 766 C C . ILE A 1 96 ? 9.188 -9.094 4.117 1 98.12 96 ILE A C 1
ATOM 768 O O . ILE A 1 96 ? 10.055 -9.422 3.307 1 98.12 96 ILE A O 1
ATOM 772 N N . ASP A 1 97 ? 9.141 -9.414 5.316 1 97.62 97 ASP A N 1
ATOM 773 C CA . ASP A 1 97 ? 10.195 -10.25 5.875 1 97.62 97 ASP A CA 1
ATOM 774 C C . ASP A 1 97 ? 10.273 -11.594 5.156 1 97.62 97 ASP A C 1
ATOM 776 O O . ASP A 1 97 ? 9.273 -12.297 5.035 1 97.62 97 ASP A O 1
ATOM 780 N N . GLU A 1 98 ? 11.422 -11.992 4.742 1 95.88 98 GLU A N 1
ATOM 781 C CA . GLU A 1 98 ? 11.602 -13.273 4.066 1 95.88 98 GLU A CA 1
ATOM 782 C C . GLU A 1 98 ? 11.289 -14.438 5 1 95.88 98 GLU A C 1
ATOM 784 O O . GLU A 1 98 ? 10.93 -15.523 4.547 1 95.88 98 GLU A O 1
ATOM 789 N N . LYS A 1 99 ? 11.375 -14.188 6.301 1 96.12 99 LYS A N 1
ATOM 790 C CA . LYS A 1 99 ? 11.109 -15.227 7.293 1 96.12 99 LYS A CA 1
ATOM 791 C C . LYS A 1 99 ? 9.656 -15.18 7.762 1 96.12 99 LYS A C 1
ATOM 793 O O . LYS A 1 99 ? 9.289 -15.828 8.742 1 96.12 99 LYS A O 1
ATOM 798 N N . ASP A 1 100 ? 8.906 -14.352 7.066 1 97.88 100 ASP A N 1
ATOM 799 C CA . ASP A 1 100 ? 7.473 -14.312 7.355 1 97.88 100 ASP A CA 1
ATOM 800 C C . ASP A 1 100 ? 6.871 -15.719 7.336 1 97.88 100 ASP A C 1
ATOM 802 O O . ASP A 1 100 ? 7.02 -16.453 6.355 1 97.88 100 ASP A O 1
ATOM 806 N N . GLY A 1 101 ? 6.188 -16.031 8.43 1 97.38 101 GLY A N 1
ATOM 807 C CA . GLY A 1 101 ? 5.699 -17.391 8.602 1 97.38 101 GLY A CA 1
ATOM 808 C C . GLY A 1 101 ? 4.77 -17.844 7.484 1 97.38 101 GLY A C 1
ATOM 809 O O . GLY A 1 101 ? 4.875 -18.969 6.992 1 97.38 101 GLY A O 1
ATOM 810 N N . VAL A 1 102 ? 3.895 -17 7.141 1 97.81 102 VAL A N 1
ATOM 811 C CA . VAL A 1 102 ? 2.936 -17.328 6.094 1 97.81 102 VAL A CA 1
ATOM 812 C C . VAL A 1 102 ? 3.662 -17.5 4.762 1 97.81 102 VAL A C 1
ATOM 814 O O . VAL A 1 102 ? 3.404 -18.453 4.023 1 97.81 102 VAL A O 1
ATOM 817 N N . LEU A 1 103 ? 4.531 -16.625 4.484 1 97.75 103 LEU A N 1
ATOM 818 C CA . LEU A 1 103 ? 5.312 -16.688 3.254 1 97.75 103 LEU A CA 1
ATOM 819 C C . LEU A 1 103 ? 6.109 -17.984 3.189 1 97.75 103 LEU A C 1
ATOM 821 O O . LEU A 1 103 ? 6.129 -18.656 2.154 1 97.75 103 LEU A O 1
ATOM 825 N N . GLN A 1 104 ? 6.703 -18.359 4.305 1 97.19 104 GLN A N 1
ATOM 826 C CA . GLN A 1 104 ? 7.496 -19.578 4.355 1 97.19 104 GLN A CA 1
ATOM 827 C C . GLN A 1 104 ? 6.625 -20.812 4.113 1 97.19 104 GLN A C 1
ATOM 829 O O . GLN A 1 104 ? 7.047 -21.75 3.438 1 97.19 104 GLN A O 1
ATOM 834 N N . THR A 1 105 ? 5.48 -20.766 4.68 1 97.19 105 THR A N 1
ATOM 835 C CA . THR A 1 105 ? 4.547 -21.875 4.488 1 97.19 105 THR A CA 1
ATOM 836 C C . THR A 1 105 ? 4.172 -22.016 3.016 1 97.19 105 THR A C 1
ATOM 838 O O . THR A 1 105 ? 4.129 -23.125 2.488 1 97.19 105 THR A O 1
ATOM 841 N N . LEU A 1 106 ? 3.932 -20.953 2.363 1 97 106 LEU A N 1
ATOM 842 C CA . LEU A 1 106 ? 3.582 -20.969 0.947 1 97 106 LEU A CA 1
ATOM 843 C C . LEU A 1 106 ? 4.742 -21.484 0.106 1 97 106 LEU A C 1
ATOM 845 O O . LEU A 1 106 ? 4.543 -22.281 -0.813 1 97 106 LEU A O 1
ATOM 849 N N . ARG A 1 107 ? 5.914 -21.078 0.443 1 95.19 107 ARG A N 1
ATOM 850 C CA . ARG A 1 107 ? 7.094 -21.484 -0.312 1 95.19 107 ARG A CA 1
ATOM 851 C C . ARG A 1 107 ? 7.359 -22.969 -0.15 1 95.19 107 ARG A C 1
ATOM 853 O O . ARG A 1 107 ? 7.82 -23.641 -1.084 1 95.19 107 ARG A O 1
ATOM 860 N N . LEU A 1 108 ? 7.094 -23.438 1.002 1 93.12 108 LEU A N 1
ATOM 861 C CA . LEU A 1 108 ? 7.27 -24.875 1.256 1 93.12 108 LEU A CA 1
ATOM 862 C C . LEU A 1 108 ? 6.305 -25.703 0.41 1 93.12 108 LEU A C 1
ATOM 864 O O . LEU A 1 108 ? 6.66 -26.781 -0.07 1 93.12 108 LEU A O 1
ATOM 868 N N . LYS A 1 109 ? 5.137 -25.219 0.204 1 92.5 109 LYS A N 1
ATOM 869 C CA . LYS A 1 109 ? 4.141 -25.906 -0.609 1 92.5 109 LYS A CA 1
ATOM 870 C C . LYS A 1 109 ? 4.52 -25.875 -2.088 1 92.5 109 LYS A C 1
ATOM 872 O O . LYS A 1 109 ? 4.105 -26.75 -2.861 1 92.5 109 LYS A O 1
ATOM 877 N N . GLU A 1 110 ? 5.176 -24.875 -2.504 1 85.56 110 GLU A N 1
ATOM 878 C CA . GLU A 1 110 ? 5.617 -24.734 -3.889 1 85.56 110 GLU A CA 1
ATOM 879 C C . GLU A 1 110 ? 6.418 -25.969 -4.332 1 85.56 110 GLU A C 1
ATOM 881 O O . GLU A 1 110 ? 6.277 -26.422 -5.465 1 85.56 110 GLU A O 1
ATOM 886 N N . VAL A 1 111 ? 7.168 -26.484 -3.523 1 76.31 111 VAL A N 1
ATOM 887 C CA . VAL A 1 111 ? 8.062 -27.594 -3.836 1 76.31 111 VAL A CA 1
ATOM 888 C C . VAL A 1 111 ? 7.246 -28.859 -4.078 1 76.31 111 VAL A C 1
ATOM 890 O O . VAL A 1 111 ? 7.672 -29.75 -4.816 1 76.31 111 VAL A O 1
ATOM 893 N N . THR A 1 112 ? 6.129 -28.844 -3.578 1 71.88 112 THR A N 1
ATOM 894 C CA . THR A 1 112 ? 5.336 -30.062 -3.641 1 71.88 112 THR A CA 1
ATOM 895 C C . THR A 1 112 ? 4.395 -30.031 -4.844 1 71.88 112 THR A C 1
ATOM 897 O O . THR A 1 112 ? 3.814 -31.062 -5.207 1 71.88 112 THR A O 1
ATOM 900 N N . VAL A 1 113 ? 4.277 -28.906 -5.445 1 66.06 113 VAL A N 1
ATOM 901 C CA . VAL A 1 113 ? 3.312 -28.766 -6.527 1 66.06 113 VAL A CA 1
ATOM 902 C C . VAL A 1 113 ? 3.994 -29.031 -7.867 1 66.06 113 VAL A C 1
ATOM 904 O O . VAL A 1 113 ? 5.059 -28.484 -8.148 1 66.06 113 VAL A O 1
ATOM 907 N N . SER A 1 114 ? 3.869 -30.156 -8.484 1 60.62 114 SER A N 1
ATOM 908 C CA . SER A 1 114 ? 4.375 -30.438 -9.828 1 60.62 114 SER A CA 1
ATOM 909 C C . SER A 1 114 ? 3.285 -30.266 -10.875 1 60.62 114 SER A C 1
ATOM 911 O O . SER A 1 114 ? 2.205 -30.844 -10.758 1 60.62 114 SER A O 1
ATOM 913 N N . CYS A 1 115 ? 3.258 -28.984 -11.43 1 57.84 115 CYS A N 1
ATOM 914 C CA . CYS A 1 115 ? 2.25 -28.891 -12.477 1 57.84 115 CYS A CA 1
ATOM 915 C C . CYS A 1 115 ? 2.607 -29.766 -13.664 1 57.84 115 CYS A C 1
ATOM 917 O O . CYS A 1 115 ? 1.799 -29.938 -14.578 1 57.84 115 CYS A O 1
ATOM 919 N N . ARG A 1 116 ? 3.969 -30.234 -13.734 1 48.03 116 ARG A N 1
ATOM 920 C CA . ARG A 1 116 ? 4.184 -31.062 -14.922 1 48.03 116 ARG A CA 1
ATOM 921 C C . ARG A 1 116 ? 3.59 -32.438 -14.734 1 48.03 116 ARG A C 1
ATOM 923 O O . ARG A 1 116 ? 3.547 -32.969 -13.617 1 48.03 116 ARG A O 1
ATOM 930 N N . MET B 1 1 ? 25.891 1.694 8.859 1 31.81 1 MET B N 1
ATOM 931 C CA . MET B 1 1 ? 24.844 0.769 9.289 1 31.81 1 MET B CA 1
ATOM 932 C C . MET B 1 1 ? 23.688 0.78 8.305 1 31.81 1 MET B C 1
ATOM 934 O O . MET B 1 1 ? 23.172 1.845 7.957 1 31.81 1 MET B O 1
ATOM 938 N N . GLU B 1 2 ? 23.516 -0.032 7.383 1 37.41 2 GLU B N 1
ATOM 939 C CA . GLU B 1 2 ? 22.438 -0.059 6.398 1 37.41 2 GLU B CA 1
ATOM 940 C C . GLU B 1 2 ? 21.078 0.23 7.047 1 37.41 2 GLU B C 1
ATOM 942 O O . GLU B 1 2 ? 20.797 -0.251 8.148 1 37.41 2 GLU B O 1
ATOM 947 N N . PRO B 1 3 ? 20.484 1.348 6.938 1 40.56 3 PRO B N 1
ATOM 948 C CA . PRO B 1 3 ? 19.297 1.542 7.766 1 40.56 3 PRO B CA 1
ATOM 949 C C . PRO B 1 3 ? 18.516 0.25 7.984 1 40.56 3 PRO B C 1
ATOM 951 O O . PRO B 1 3 ? 18.328 -0.535 7.051 1 40.56 3 PRO B O 1
ATOM 954 N N . GLN B 1 4 ? 18.609 -0.253 9.102 1 48.44 4 GLN B N 1
ATOM 955 C CA . GLN B 1 4 ? 18.016 -1.524 9.492 1 48.44 4 GLN B CA 1
ATOM 956 C C . GLN B 1 4 ? 16.641 -1.702 8.836 1 48.44 4 GLN B C 1
ATOM 958 O O . GLN B 1 4 ? 15.727 -0.911 9.078 1 48.44 4 GLN B O 1
ATOM 963 N N . GLN B 1 5 ? 16.641 -1.936 7.566 1 56.38 5 GLN B N 1
ATOM 964 C CA . GLN B 1 5 ? 15.383 -2.252 6.906 1 56.38 5 GLN B CA 1
ATOM 965 C C . GLN B 1 5 ? 14.539 -3.193 7.758 1 56.38 5 GLN B C 1
ATOM 967 O O . GLN B 1 5 ? 14.938 -4.328 8.023 1 56.38 5 GLN B O 1
ATOM 972 N N . ASN B 1 6 ? 13.789 -2.594 8.773 1 64.94 6 ASN B N 1
ATOM 973 C CA . ASN B 1 6 ? 12.938 -3.432 9.617 1 64.94 6 ASN B CA 1
ATOM 974 C C . ASN B 1 6 ? 11.969 -4.262 8.781 1 64.94 6 ASN B C 1
ATOM 976 O O . ASN B 1 6 ? 11.109 -3.713 8.086 1 64.94 6 ASN B O 1
ATOM 980 N N . ALA B 1 7 ? 12.305 -5.441 8.484 1 87.25 7 ALA B N 1
ATOM 981 C CA . ALA B 1 7 ? 11.422 -6.363 7.777 1 87.25 7 ALA B CA 1
ATOM 982 C C . ALA B 1 7 ? 10.102 -6.531 8.523 1 87.25 7 ALA B C 1
ATOM 984 O O . ALA B 1 7 ? 10.078 -6.578 9.75 1 87.25 7 ALA B O 1
ATOM 985 N N . LEU B 1 8 ? 9.023 -6.367 7.816 1 97.31 8 LEU B N 1
ATOM 986 C CA . LEU B 1 8 ? 7.668 -6.449 8.352 1 97.31 8 LEU B CA 1
ATOM 987 C C . LEU B 1 8 ? 7.035 -7.801 8.031 1 97.31 8 LEU B C 1
ATOM 989 O O . LEU B 1 8 ? 7.402 -8.445 7.043 1 97.31 8 LEU B O 1
ATOM 993 N N . SER B 1 9 ? 6.113 -8.195 8.922 1 97.94 9 SER B N 1
ATOM 994 C CA . SER B 1 9 ? 5.281 -9.336 8.562 1 97.94 9 SER B CA 1
ATOM 995 C C . SER B 1 9 ? 4.363 -9.008 7.395 1 97.94 9 SER B C 1
ATOM 997 O O . SER B 1 9 ? 4.031 -7.844 7.172 1 97.94 9 SER B O 1
ATOM 999 N N . SER B 1 10 ? 3.953 -10.023 6.676 1 98.25 10 SER B N 1
ATOM 1000 C CA . SER B 1 10 ? 2.996 -9.812 5.594 1 98.25 10 SER B CA 1
ATOM 1001 C C . SER B 1 10 ? 1.708 -9.18 6.109 1 98.25 10 SER B C 1
ATOM 1003 O O . SER B 1 10 ? 1.109 -8.344 5.438 1 98.25 10 SER B O 1
ATOM 1005 N N . GLU B 1 11 ? 1.386 -9.57 7.293 1 97.88 11 GLU B N 1
ATOM 1006 C CA . GLU B 1 11 ? 0.195 -9 7.918 1 97.88 11 GLU B CA 1
ATOM 1007 C C . GLU B 1 11 ? 0.383 -7.516 8.219 1 97.88 11 GLU B C 1
ATOM 1009 O O . GLU B 1 11 ? -0.522 -6.711 7.984 1 97.88 11 GLU B O 1
ATOM 1014 N N . GLY B 1 12 ? 1.522 -7.18 8.711 1 97.94 12 GLY B N 1
ATOM 1015 C CA . GLY B 1 12 ? 1.82 -5.785 8.992 1 97.94 12 GLY B CA 1
ATOM 1016 C C . GLY B 1 12 ? 1.816 -4.914 7.754 1 97.94 12 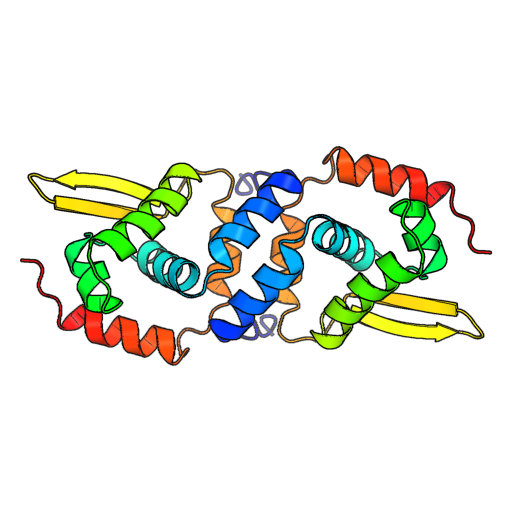GLY B C 1
ATOM 1017 O O . GLY B 1 12 ? 1.274 -3.807 7.77 1 97.94 12 GLY B O 1
ATOM 1018 N N . VAL B 1 13 ? 2.371 -5.441 6.707 1 98.62 13 VAL B N 1
ATOM 1019 C CA . VAL B 1 13 ? 2.387 -4.715 5.441 1 98.62 13 VAL B CA 1
ATOM 1020 C C . VAL B 1 13 ? 0.958 -4.523 4.934 1 98.62 13 VAL B C 1
ATOM 1022 O O . VAL B 1 13 ? 0.562 -3.414 4.578 1 98.62 13 VAL B O 1
ATOM 1025 N N . SER B 1 14 ? 0.177 -5.582 4.992 1 98.75 14 SER B N 1
ATOM 1026 C CA . SER B 1 14 ? -1.208 -5.535 4.531 1 98.75 14 SER B CA 1
ATOM 1027 C C . SER B 1 14 ? -2.016 -4.504 5.312 1 98.75 14 SER B C 1
ATOM 1029 O O . SER B 1 14 ? -2.752 -3.709 4.723 1 98.75 14 SER B O 1
ATOM 1031 N N . GLN B 1 15 ? -1.834 -4.48 6.551 1 98.31 15 GLN B N 1
ATOM 1032 C CA . GLN B 1 15 ? -2.574 -3.559 7.402 1 98.31 15 GLN B CA 1
ATOM 1033 C C . GLN B 1 15 ? -2.182 -2.111 7.121 1 98.31 15 GLN B C 1
ATOM 1035 O O . GLN B 1 15 ? -3.039 -1.227 7.082 1 98.31 15 GLN B O 1
ATOM 1040 N N . CYS B 1 16 ? -0.943 -1.928 6.945 1 98.69 16 CYS B N 1
ATOM 1041 C CA . CYS B 1 16 ? -0.458 -0.589 6.629 1 98.69 16 CYS B CA 1
ATOM 1042 C C . CYS B 1 16 ? -1.015 -0.111 5.293 1 98.69 16 CYS B C 1
ATOM 1044 O O . CYS B 1 16 ? -1.485 1.022 5.18 1 98.69 16 CYS B O 1
ATOM 1046 N N . LEU B 1 17 ? -0.986 -1.008 4.305 1 98.88 17 LEU B N 1
ATOM 1047 C CA . LEU B 1 17 ? -1.521 -0.674 2.99 1 98.88 17 LEU B CA 1
ATOM 1048 C C . LEU B 1 17 ? -3.01 -0.354 3.072 1 98.88 17 LEU B C 1
ATOM 1050 O O . LEU B 1 17 ? -3.479 0.601 2.449 1 98.88 17 LEU B O 1
ATOM 1054 N N . LYS B 1 18 ? -3.674 -1.128 3.824 1 98.69 18 LYS B N 1
ATOM 1055 C CA . LYS B 1 18 ? -5.109 -0.913 3.992 1 98.69 18 LYS B CA 1
ATOM 1056 C C . LYS B 1 18 ? -5.391 0.464 4.586 1 98.69 18 LYS B C 1
ATOM 1058 O O . LYS B 1 18 ? -6.281 1.179 4.117 1 98.69 18 LYS B O 1
ATOM 1063 N N . LEU B 1 19 ? -4.652 0.795 5.535 1 98.69 19 LEU B N 1
ATOM 1064 C CA . LEU B 1 19 ? -4.816 2.072 6.223 1 98.69 19 LEU B CA 1
ATOM 1065 C C . LEU B 1 19 ? -4.539 3.236 5.277 1 98.69 19 LEU B C 1
ATOM 1067 O O . LEU B 1 19 ? -5.285 4.219 5.262 1 98.69 19 LEU B O 1
ATOM 1071 N N . LEU B 1 20 ? -3.564 3.111 4.434 1 98.81 20 LEU B N 1
ATOM 1072 C CA . LEU B 1 20 ? -3.082 4.211 3.607 1 98.81 20 LEU B CA 1
ATOM 1073 C C . LEU B 1 20 ? -3.783 4.223 2.254 1 98.81 20 LEU B C 1
ATOM 1075 O O . LEU B 1 20 ? -3.637 5.176 1.482 1 98.81 20 LEU B O 1
ATOM 1079 N N . SER B 1 21 ? -4.559 3.141 1.982 1 98.75 21 SER B N 1
ATOM 1080 C CA . SER B 1 21 ? -5.23 3.105 0.688 1 98.75 21 SER B CA 1
ATOM 1081 C C . SER B 1 21 ? -6.363 4.125 0.626 1 98.75 21 SER B C 1
ATOM 1083 O O . SER B 1 21 ? -6.883 4.422 -0.452 1 98.75 21 SER B O 1
ATOM 1085 N N . ASP B 1 22 ? -6.781 4.617 1.754 1 98.69 22 ASP B N 1
ATOM 1086 C CA . ASP B 1 22 ? -7.719 5.738 1.781 1 98.69 22 ASP B CA 1
ATOM 1087 C C . ASP B 1 22 ? -7.074 7.004 1.226 1 98.69 22 ASP B C 1
ATOM 1089 O O . ASP B 1 22 ? -6.012 7.422 1.69 1 98.69 22 ASP B O 1
ATOM 1093 N N . PRO B 1 23 ? -7.711 7.582 0.22 1 98.38 23 PRO B N 1
ATOM 1094 C CA . PRO B 1 23 ? -7.066 8.727 -0.434 1 98.38 23 PRO B CA 1
ATOM 1095 C C . PRO B 1 23 ? -6.789 9.875 0.529 1 98.38 23 PRO B C 1
ATOM 1097 O O . PRO B 1 23 ? -5.758 10.547 0.418 1 98.38 23 PRO B O 1
ATOM 1100 N N . THR B 1 24 ? -7.641 10.102 1.445 1 98.5 24 THR B N 1
ATOM 1101 C CA . THR B 1 24 ? -7.477 11.203 2.391 1 98.5 24 THR B CA 1
ATOM 1102 C C . THR B 1 24 ? -6.293 10.945 3.318 1 98.5 24 THR B C 1
ATOM 1104 O O . THR B 1 24 ? -5.434 11.812 3.494 1 98.5 24 THR B O 1
ATOM 1107 N N . ARG B 1 25 ? -6.25 9.734 3.861 1 98.81 25 ARG B N 1
ATOM 1108 C CA . ARG B 1 25 ? -5.16 9.398 4.77 1 98.81 25 ARG B CA 1
ATOM 1109 C C . ARG B 1 25 ? -3.824 9.367 4.031 1 98.81 25 ARG B C 1
ATOM 1111 O O . ARG B 1 25 ? -2.785 9.711 4.602 1 98.81 25 ARG B O 1
ATOM 1118 N N . LEU B 1 26 ? -3.871 8.914 2.797 1 98.88 26 LEU B N 1
ATOM 1119 C CA . LEU B 1 26 ? -2.656 8.898 1.991 1 98.88 26 LEU B CA 1
ATOM 1120 C C . LEU B 1 26 ? -2.105 10.312 1.82 1 98.88 26 LEU B C 1
ATOM 1122 O O . LEU B 1 26 ? -0.922 10.555 2.068 1 98.88 26 LEU B O 1
ATOM 1126 N N . LEU B 1 27 ? -2.955 11.211 1.441 1 98.81 27 LEU B N 1
ATOM 1127 C CA . LEU B 1 27 ? -2.535 12.594 1.2 1 98.81 27 LEU B CA 1
ATOM 1128 C C . LEU B 1 27 ? -2.184 13.289 2.51 1 98.81 27 LEU B C 1
ATOM 1130 O O . LEU B 1 27 ? -1.26 14.109 2.555 1 98.81 27 LEU B O 1
ATOM 1134 N N . MET B 1 28 ? -2.93 12.945 3.564 1 98.75 28 MET B N 1
ATOM 1135 C CA . MET B 1 28 ? -2.604 13.469 4.887 1 98.75 28 MET B CA 1
ATOM 1136 C C . MET B 1 28 ? -1.197 13.055 5.305 1 98.75 28 MET B C 1
ATOM 1138 O O . MET B 1 28 ? -0.414 13.875 5.773 1 98.75 28 MET B O 1
ATOM 1142 N N . MET B 1 29 ? -0.881 11.805 5.059 1 98.88 29 MET B N 1
ATOM 1143 C CA . MET B 1 29 ? 0.455 11.312 5.387 1 98.88 29 MET B CA 1
ATOM 1144 C C . MET B 1 29 ? 1.516 12.023 4.555 1 98.88 29 MET B C 1
ATOM 1146 O O . MET B 1 29 ? 2.625 12.273 5.027 1 98.88 29 MET B O 1
ATOM 1150 N N . LYS B 1 30 ? 1.188 12.25 3.318 1 98.62 30 LYS B N 1
ATOM 1151 C CA . LYS B 1 30 ? 2.115 12.961 2.443 1 98.62 30 LYS B CA 1
ATOM 1152 C C . LYS B 1 30 ? 2.455 14.336 3.006 1 98.62 30 LYS B C 1
ATOM 1154 O O . LYS B 1 30 ? 3.619 14.742 3.014 1 98.62 30 LYS B O 1
ATOM 1159 N N . LEU B 1 31 ? 1.491 15.047 3.504 1 98 31 LEU B N 1
ATOM 1160 C CA . LEU B 1 31 ? 1.715 16.359 4.109 1 98 31 LEU B CA 1
ATOM 1161 C C . LEU B 1 31 ? 2.506 16.219 5.406 1 98 31 LEU B C 1
ATOM 1163 O O . LEU B 1 31 ? 3.477 16.953 5.625 1 98 31 LEU B O 1
ATOM 1167 N N . LEU B 1 32 ? 2.127 15.242 6.199 1 98.12 32 LEU B N 1
ATOM 1168 C CA . LEU B 1 32 ? 2.727 15.062 7.516 1 98.12 32 LEU B CA 1
ATOM 1169 C C . LEU B 1 32 ? 4.18 14.609 7.395 1 98.12 32 LEU B C 1
ATOM 1171 O O . LEU B 1 32 ? 4.949 14.727 8.352 1 98.12 32 LEU B O 1
ATOM 1175 N N . ALA B 1 33 ? 4.512 14.016 6.281 1 96.88 33 ALA B N 1
ATOM 1176 C CA . ALA B 1 33 ? 5.895 13.617 6.031 1 96.88 33 ALA B CA 1
ATOM 1177 C C . ALA B 1 33 ? 6.793 14.844 5.852 1 96.88 33 ALA B C 1
ATOM 1179 O O . ALA B 1 33 ? 8.008 14.766 6.055 1 96.88 33 ALA B O 1
ATOM 1180 N N . ASP B 1 34 ? 6.207 15.898 5.477 1 94.38 34 ASP B N 1
ATOM 1181 C CA . ASP B 1 34 ? 6.969 17.109 5.184 1 94.38 34 ASP B CA 1
ATOM 1182 C C . ASP B 1 34 ? 7.137 17.969 6.434 1 94.38 34 ASP B C 1
ATOM 1184 O O . ASP B 1 34 ? 8.203 18.547 6.664 1 94.38 34 ASP B O 1
ATOM 1188 N N . LYS B 1 35 ? 6.125 18.109 7.168 1 95.12 35 LYS B N 1
ATOM 1189 C CA . LYS B 1 35 ? 6.199 18.906 8.391 1 95.12 35 LYS B CA 1
ATOM 1190 C C . LYS B 1 35 ? 5.043 18.562 9.336 1 95.12 35 LYS B C 1
ATOM 1192 O O . LYS B 1 35 ? 4.281 17.625 9.078 1 95.12 35 LYS B O 1
ATOM 1197 N N . GLU B 1 36 ? 4.977 19.234 10.492 1 96.69 36 GLU B N 1
ATOM 1198 C CA . GLU B 1 36 ? 3.928 19.062 11.492 1 96.69 36 GLU B CA 1
ATOM 1199 C C . GLU B 1 36 ? 2.732 19.969 11.211 1 96.69 36 GLU B C 1
ATOM 1201 O O . GLU B 1 36 ? 2.898 21.109 10.781 1 96.69 36 GLU B O 1
ATOM 1206 N N . TYR B 1 37 ? 1.545 19.422 11.469 1 96.62 37 TYR B N 1
ATOM 1207 C CA . TYR B 1 37 ? 0.319 20.188 11.32 1 96.62 37 TYR B CA 1
ATOM 1208 C C . TYR B 1 37 ? -0.582 20.031 12.539 1 96.62 37 TYR B C 1
ATOM 1210 O O . TYR B 1 37 ? -0.638 18.953 13.141 1 96.62 37 TYR B O 1
ATOM 1218 N N . CYS B 1 38 ? -1.276 21.094 12.852 1 95.25 38 CYS B N 1
ATOM 1219 C CA . CYS B 1 38 ? -2.299 20.953 13.883 1 95.25 38 CYS B CA 1
ATOM 1220 C C . CYS B 1 38 ? -3.633 20.531 13.273 1 95.25 38 CYS B C 1
ATOM 1222 O O . CYS B 1 38 ? -3.84 20.688 12.07 1 95.25 38 CYS B O 1
ATOM 1224 N N . VAL B 1 39 ? -4.516 20.094 14.047 1 96 39 VAL B N 1
ATOM 1225 C CA . VAL B 1 39 ? -5.812 19.594 13.602 1 96 39 VAL B CA 1
ATOM 1226 C C . VAL B 1 39 ? -6.559 20.688 12.852 1 96 39 VAL B C 1
ATOM 1228 O O . VAL B 1 39 ? -7.168 20.422 11.805 1 96 39 VAL B O 1
ATOM 1231 N N . CYS B 1 40 ? -6.453 21.922 13.305 1 93.81 40 CYS B N 1
ATOM 1232 C CA . CYS B 1 40 ? -7.172 23.047 12.695 1 93.81 40 CYS B CA 1
ATOM 1233 C C . CYS B 1 40 ? -6.656 23.312 11.289 1 93.81 40 CYS B C 1
ATOM 1235 O O . CYS B 1 40 ? -7.438 23.625 10.383 1 93.81 40 CYS B O 1
ATOM 1237 N N . GLU B 1 41 ? -5.336 23.203 11.094 1 96 41 GLU B N 1
ATOM 1238 C CA . GLU B 1 41 ? -4.773 23.375 9.758 1 96 41 GLU B CA 1
ATOM 1239 C C . GLU B 1 41 ? -5.277 22.281 8.82 1 96 41 GLU B C 1
ATOM 1241 O O . GLU B 1 41 ? -5.664 22.562 7.68 1 96 41 GLU B O 1
ATOM 1246 N N . LEU B 1 42 ? -5.277 21.047 9.297 1 97.5 42 LEU B N 1
ATOM 1247 C CA . LEU B 1 42 ? -5.695 19.922 8.469 1 97.5 42 LEU B CA 1
ATOM 1248 C C . LEU B 1 42 ? -7.18 20.031 8.125 1 97.5 42 LEU B C 1
ATOM 1250 O O . LEU B 1 42 ? -7.586 19.672 7.016 1 97.5 42 LEU B O 1
ATOM 1254 N N . THR B 1 43 ? -7.992 20.5 9.07 1 97.31 43 THR B N 1
ATOM 1255 C CA . THR B 1 43 ? -9.414 20.688 8.828 1 97.31 43 THR B CA 1
ATOM 1256 C C . THR B 1 43 ? -9.641 21.672 7.684 1 97.31 43 THR B C 1
ATOM 1258 O O . THR B 1 43 ? -10.461 21.438 6.797 1 97.31 43 THR B O 1
ATOM 1261 N N . ALA B 1 44 ? -8.875 22.703 7.664 1 96.69 44 ALA B N 1
ATOM 1262 C CA . ALA B 1 44 ? -8.984 23.734 6.629 1 96.69 44 ALA B CA 1
ATOM 1263 C C . ALA B 1 44 ? -8.445 23.219 5.293 1 96.69 44 ALA B C 1
ATOM 1265 O O . ALA B 1 44 ? -9.086 23.391 4.254 1 96.69 44 ALA B O 1
ATOM 1266 N N . ILE B 1 45 ? -7.312 22.562 5.344 1 97.38 45 ILE B N 1
ATOM 1267 C CA . ILE B 1 45 ? -6.637 22.094 4.141 1 97.38 45 ILE B CA 1
ATOM 1268 C C . ILE B 1 45 ? -7.508 21.062 3.426 1 97.38 45 ILE B C 1
ATOM 1270 O O . ILE B 1 45 ? -7.672 21.109 2.205 1 97.38 45 ILE B O 1
ATOM 1274 N N . PHE B 1 46 ? -8.125 20.141 4.188 1 98 46 PHE B N 1
ATOM 1275 C CA . PHE B 1 46 ? -8.883 19.047 3.598 1 98 46 PHE B CA 1
ATOM 1276 C C . PHE B 1 46 ? -10.359 19.406 3.48 1 98 46 PHE B C 1
ATOM 1278 O O . PHE B 1 46 ? -11.148 18.641 2.93 1 98 46 PHE B O 1
ATOM 1285 N N . ASP B 1 47 ? -10.742 20.578 3.998 1 97.12 47 ASP B N 1
ATOM 1286 C CA . ASP B 1 47 ? -12.133 21.031 3.998 1 97.12 47 ASP B CA 1
ATOM 1287 C C . ASP B 1 47 ? -13.055 19.969 4.598 1 97.12 47 ASP B C 1
ATOM 1289 O O . ASP B 1 47 ? -14.023 19.562 3.967 1 97.12 47 ASP B O 1
ATOM 1293 N N . MET B 1 48 ? -12.68 19.516 5.766 1 97.88 48 MET B N 1
ATOM 1294 C CA . MET B 1 48 ? -13.422 18.5 6.512 1 97.88 48 MET B CA 1
ATOM 1295 C C . MET B 1 48 ? -13.695 18.969 7.938 1 97.88 48 MET B C 1
ATOM 1297 O O . MET B 1 48 ? -12.992 19.828 8.461 1 97.88 48 MET B O 1
ATOM 1301 N N . SER B 1 49 ? -14.68 18.391 8.508 1 97.94 49 SER B N 1
ATOM 1302 C CA . SER B 1 49 ? -14.977 18.703 9.898 1 97.94 49 SER B CA 1
ATOM 1303 C C . SER B 1 49 ? -13.859 18.219 10.828 1 97.94 49 SER B C 1
ATOM 1305 O O . SER B 1 49 ? -13.102 17.312 10.477 1 97.94 49 SER B O 1
ATOM 1307 N N . GLN B 1 50 ? -13.781 18.797 11.906 1 96.94 50 GLN B N 1
ATOM 1308 C CA . GLN B 1 50 ? -12.781 18.406 12.906 1 96.94 50 GLN B CA 1
ATOM 1309 C C . GLN B 1 50 ? -12.977 16.969 13.344 1 96.94 50 GLN B C 1
ATOM 1311 O O . GLN B 1 50 ? -12.008 16.203 13.453 1 96.94 50 GLN B O 1
ATOM 1316 N N . PRO B 1 51 ? -14.227 16.531 13.555 1 98.12 51 PRO B N 1
ATOM 1317 C CA . PRO B 1 51 ? -14.391 15.117 13.898 1 98.12 51 PRO B CA 1
ATOM 1318 C C . PRO B 1 51 ? -13.875 14.18 12.805 1 98.12 51 PRO B C 1
ATOM 1320 O O . PRO B 1 51 ? -13.297 13.133 13.102 1 98.12 51 PRO B O 1
ATOM 1323 N N . GLY B 1 52 ? -14.094 14.508 11.539 1 98.31 52 GLY B N 1
ATOM 1324 C CA . GLY B 1 52 ? -13.594 13.719 10.422 1 98.31 52 GLY B CA 1
ATOM 1325 C C . GLY B 1 52 ? -12.086 13.602 10.398 1 98.31 52 GLY B C 1
ATOM 1326 O O . GLY B 1 52 ? -11.539 12.5 10.281 1 98.31 52 GLY B O 1
ATOM 1327 N N . ILE B 1 53 ? -11.461 14.758 10.539 1 98.56 53 ILE B N 1
ATOM 1328 C CA . ILE B 1 53 ? -10 14.797 10.562 1 98.56 53 ILE B CA 1
ATOM 1329 C C . ILE B 1 53 ? -9.484 14.016 11.766 1 98.56 53 ILE B C 1
ATOM 1331 O O . ILE B 1 53 ? -8.523 13.25 11.648 1 98.56 53 ILE B O 1
ATOM 1335 N N . SER B 1 54 ? -10.109 14.172 12.898 1 98.12 54 SER B N 1
ATOM 1336 C CA . SER B 1 54 ? -9.695 13.484 14.117 1 98.12 54 SER B CA 1
ATOM 1337 C C . SER B 1 54 ? -9.797 11.977 13.969 1 98.12 54 SER B C 1
ATOM 1339 O O . SER B 1 54 ? -8.953 11.234 14.477 1 98.12 54 SER B O 1
ATOM 1341 N N . GLN B 1 55 ? -10.812 11.578 13.297 1 98.5 55 GLN B N 1
ATOM 1342 C CA . GLN B 1 55 ? -10.984 10.148 13.07 1 98.5 55 GLN B CA 1
ATOM 1343 C C . GLN B 1 55 ? -9.836 9.57 12.25 1 98.5 55 GLN B C 1
ATOM 1345 O O . GLN B 1 55 ? -9.297 8.508 12.586 1 98.5 55 GLN B O 1
ATOM 1350 N N . HIS B 1 56 ? -9.438 10.234 11.164 1 98.75 56 HIS B N 1
ATOM 1351 C CA . HIS B 1 56 ? -8.312 9.797 10.344 1 98.75 56 HIS B CA 1
ATOM 1352 C C . HIS B 1 56 ? -7.016 9.789 11.148 1 98.75 56 HIS B C 1
ATOM 1354 O O . HIS B 1 56 ? -6.258 8.812 11.102 1 98.75 56 HIS B O 1
ATOM 1360 N N . LEU B 1 57 ? -6.828 10.836 11.891 1 98.69 57 LEU B N 1
ATOM 1361 C CA . LEU B 1 57 ? -5.609 10.961 12.68 1 98.69 57 LEU B CA 1
ATOM 1362 C C . LEU B 1 57 ? -5.547 9.898 13.766 1 98.69 57 LEU B C 1
ATOM 1364 O O . LEU B 1 57 ? -4.469 9.375 14.062 1 98.69 57 LEU B O 1
ATOM 1368 N N . ARG B 1 58 ? -6.652 9.633 14.352 1 98.62 58 ARG B N 1
ATOM 1369 C CA . ARG B 1 58 ? -6.707 8.578 15.359 1 98.62 58 ARG B CA 1
ATOM 1370 C C . ARG B 1 58 ? -6.309 7.234 14.773 1 98.62 58 ARG B C 1
ATOM 1372 O O . ARG B 1 58 ? -5.535 6.488 15.375 1 98.62 58 ARG B O 1
ATOM 1379 N N . LYS B 1 59 ? -6.824 6.875 13.641 1 98.75 59 LYS B N 1
ATOM 1380 C CA . LYS B 1 59 ? -6.48 5.625 12.961 1 98.75 59 LYS B CA 1
ATOM 1381 C C . LYS B 1 59 ? -4.984 5.555 12.664 1 98.75 59 LYS B C 1
ATOM 1383 O O . LYS B 1 59 ? -4.348 4.527 12.898 1 98.75 59 LYS B O 1
ATOM 1388 N N . LEU B 1 60 ? -4.414 6.648 12.188 1 98.69 60 LEU B N 1
ATOM 1389 C CA . LEU B 1 60 ? -2.994 6.715 11.859 1 98.69 60 LEU B CA 1
ATOM 1390 C C . LEU B 1 60 ? -2.137 6.621 13.117 1 98.69 60 LEU B C 1
ATOM 1392 O O . LEU B 1 60 ? -1.11 5.938 13.117 1 98.69 60 LEU B O 1
ATOM 1396 N N . LYS B 1 61 ? -2.592 7.289 14.141 1 98.38 61 LYS B N 1
ATOM 1397 C CA . LYS B 1 61 ? -1.863 7.285 15.406 1 98.38 61 LYS B CA 1
ATOM 1398 C C . LYS B 1 61 ? -1.88 5.898 16.047 1 98.38 61 LYS B C 1
ATOM 1400 O O . LYS B 1 61 ? -0.843 5.402 16.5 1 98.38 61 LYS B O 1
ATOM 1405 N N . ASN B 1 62 ? -3.086 5.273 16.062 1 98 62 ASN B N 1
ATOM 1406 C CA . ASN B 1 62 ? -3.227 3.943 16.656 1 98 62 ASN B CA 1
ATOM 1407 C C . ASN B 1 62 ? -2.377 2.914 15.914 1 98 62 ASN B C 1
ATOM 1409 O O . ASN B 1 62 ? -1.919 1.938 16.516 1 98 62 ASN B O 1
ATOM 1413 N N . ALA B 1 63 ? -2.123 3.182 14.656 1 97.88 63 ALA B N 1
ATOM 1414 C CA . ALA B 1 63 ? -1.31 2.279 13.844 1 97.88 63 ALA B CA 1
ATOM 1415 C C . ALA B 1 63 ? 0.176 2.592 14 1 97.88 63 ALA B C 1
ATOM 1417 O O . ALA B 1 63 ? 1.025 1.901 13.438 1 97.88 63 ALA B O 1
ATOM 1418 N N . GLY B 1 64 ? 0.475 3.658 14.688 1 97.44 64 GLY B N 1
ATOM 1419 C CA . GLY B 1 64 ? 1.858 4.023 14.945 1 97.44 64 GLY B CA 1
ATOM 1420 C C . GLY B 1 64 ? 2.51 4.758 13.789 1 97.44 64 GLY B C 1
ATOM 1421 O O . GLY B 1 64 ? 3.738 4.793 13.68 1 97.44 64 GLY B O 1
ATOM 1422 N N . LEU B 1 65 ? 1.762 5.352 12.914 1 98.38 65 LEU B N 1
ATOM 1423 C CA . LEU B 1 65 ? 2.307 5.973 11.711 1 98.38 65 LEU B CA 1
ATOM 1424 C C . LEU B 1 65 ? 2.564 7.457 11.938 1 98.38 65 LEU B C 1
ATOM 1426 O O . LEU B 1 65 ? 3.383 8.062 11.234 1 98.38 65 LEU B O 1
ATOM 1430 N N . VAL B 1 66 ? 1.835 8.039 12.953 1 98.56 66 VAL B N 1
ATOM 1431 C CA . VAL B 1 66 ? 2.037 9.453 13.25 1 98.56 66 VAL B CA 1
ATOM 1432 C C . VAL B 1 66 ? 2.268 9.641 14.75 1 98.56 66 VAL B C 1
ATOM 1434 O O . VAL B 1 66 ? 1.863 8.797 15.555 1 98.56 66 VAL B O 1
ATOM 1437 N N . ARG B 1 67 ? 2.912 10.641 15.078 1 97.81 67 ARG B N 1
ATOM 1438 C CA . ARG B 1 67 ? 3.07 11.07 16.469 1 97.81 67 ARG B CA 1
ATOM 1439 C C . ARG B 1 67 ? 2.275 12.344 16.734 1 97.81 67 ARG B C 1
ATOM 1441 O O . ARG B 1 67 ? 2.068 13.156 15.828 1 97.81 67 ARG B O 1
ATOM 1448 N N . GLU B 1 68 ? 1.884 12.43 17.938 1 97.44 68 GLU B N 1
ATOM 1449 C CA . GLU B 1 68 ? 1.113 13.586 18.391 1 97.44 68 GLU B CA 1
ATOM 1450 C C . GLU B 1 68 ? 1.894 14.391 19.422 1 97.44 68 GLU B C 1
ATOM 1452 O O . GLU B 1 68 ? 2.547 13.82 20.312 1 97.44 68 GLU B O 1
ATOM 1457 N N . ARG B 1 69 ? 1.938 15.633 19.266 1 96.69 69 ARG B N 1
ATOM 1458 C CA . ARG B 1 69 ? 2.475 16.578 20.25 1 96.69 69 ARG B CA 1
ATOM 1459 C C . ARG B 1 69 ? 1.422 17.609 20.641 1 96.69 69 ARG B C 1
ATOM 1461 O O . ARG B 1 69 ? 0.722 18.156 19.797 1 96.69 69 ARG B O 1
ATOM 1468 N N . ARG B 1 70 ? 1.37 17.812 22 1 95.5 70 ARG B N 1
ATOM 1469 C CA . ARG B 1 70 ? 0.391 18.781 22.5 1 95.5 70 ARG B CA 1
ATOM 1470 C C . ARG B 1 70 ? 1.071 20.078 22.938 1 95.5 70 ARG B C 1
ATOM 1472 O O . ARG B 1 70 ? 2.121 20.031 23.578 1 95.5 70 ARG B O 1
ATOM 1479 N N . GLU B 1 71 ? 0.554 21.109 22.547 1 93.94 71 GLU B N 1
ATOM 1480 C CA . GLU B 1 71 ? 0.97 22.438 22.969 1 93.94 71 GLU B CA 1
ATOM 1481 C C . GLU B 1 71 ? -0.234 23.297 23.359 1 93.94 71 GLU B C 1
ATOM 1483 O O . GLU B 1 71 ? -0.919 23.828 22.484 1 93.94 71 GLU B O 1
ATOM 1488 N N . GLY B 1 72 ? -0.346 23.531 24.734 1 93.88 72 GLY B N 1
ATOM 1489 C CA . GLY B 1 72 ? -1.564 24.188 25.156 1 93.88 72 GLY B CA 1
ATOM 1490 C C . GLY B 1 72 ? -2.824 23.438 24.766 1 93.88 72 GLY B C 1
ATOM 1491 O O . GLY B 1 72 ? -2.982 22.266 25.094 1 93.88 72 GLY B O 1
ATOM 1492 N N . GLN B 1 73 ? -3.686 24.109 23.984 1 91.06 73 GLN B N 1
ATOM 1493 C CA . GLN B 1 73 ? -4.945 23.5 23.578 1 91.06 73 GLN B CA 1
ATOM 1494 C C . GLN B 1 73 ? -4.828 22.844 22.203 1 91.06 73 GLN B C 1
ATOM 1496 O O . GLN B 1 73 ? -5.785 22.25 21.703 1 91.06 73 GLN B O 1
ATOM 1501 N N . TRP B 1 74 ? -3.621 22.953 21.625 1 92.62 74 TRP B N 1
ATOM 1502 C CA . TRP B 1 74 ? -3.463 22.516 20.234 1 92.62 74 TRP B CA 1
ATOM 1503 C C . TRP B 1 74 ? -2.771 21.156 20.172 1 92.62 74 TRP B C 1
ATOM 1505 O O . TRP B 1 74 ? -1.85 20.891 20.953 1 92.62 74 TRP B O 1
ATOM 1515 N N . ARG B 1 75 ? -3.246 20.375 19.203 1 95.94 75 ARG B N 1
ATOM 1516 C CA . ARG B 1 75 ? -2.631 19.094 18.891 1 95.94 75 ARG B CA 1
ATOM 1517 C C . ARG B 1 75 ? -1.939 19.125 17.531 1 95.94 75 ARG B C 1
ATOM 1519 O O . ARG B 1 75 ? -2.547 19.516 16.531 1 95.94 75 ARG B O 1
ATOM 1526 N N . TYR B 1 76 ? -0.648 18.688 17.547 1 97.31 76 TYR B N 1
ATOM 1527 C CA . TYR B 1 76 ? 0.158 18.656 16.344 1 97.31 76 TYR B CA 1
ATOM 1528 C C . TYR B 1 76 ? 0.522 17.219 15.969 1 97.31 76 TYR B C 1
ATOM 1530 O O . TYR B 1 76 ? 0.792 16.406 16.844 1 97.31 76 TYR B O 1
ATOM 1538 N N . TYR B 1 77 ? 0.553 17.031 14.664 1 98.19 77 TYR B N 1
ATOM 1539 C CA . TYR B 1 77 ? 0.854 15.688 14.18 1 98.19 77 TYR B CA 1
ATOM 1540 C C . TYR B 1 77 ? 1.974 15.719 13.141 1 98.19 77 TYR B C 1
ATOM 1542 O O . TYR B 1 77 ? 2.08 16.672 12.359 1 98.19 77 TYR B O 1
ATOM 1550 N N . ALA B 1 78 ? 2.76 14.68 13.133 1 98.25 78 ALA B N 1
ATOM 1551 C CA . ALA B 1 78 ? 3.807 14.43 12.148 1 98.25 78 ALA B CA 1
ATOM 1552 C C . ALA B 1 78 ? 4.035 12.93 11.953 1 98.25 78 ALA B C 1
ATOM 1554 O O . ALA B 1 78 ? 3.545 12.117 12.742 1 98.25 78 ALA B O 1
ATOM 1555 N N . ILE B 1 79 ? 4.691 12.609 10.898 1 97.88 79 ILE B N 1
ATOM 1556 C CA . ILE B 1 79 ? 5.02 11.211 10.68 1 97.88 79 ILE B CA 1
ATOM 1557 C C . ILE B 1 79 ? 5.879 10.695 11.836 1 97.88 79 ILE B C 1
ATOM 1559 O O . ILE B 1 79 ? 6.73 11.422 12.359 1 97.88 79 ILE B O 1
ATOM 1563 N N . HIS B 1 80 ? 5.656 9.5 12.266 1 96.25 80 HIS B N 1
ATOM 1564 C CA . HIS B 1 80 ? 6.492 8.867 13.281 1 96.25 80 HIS B CA 1
ATOM 1565 C C . HIS B 1 80 ? 7.805 8.375 12.688 1 96.25 80 HIS B C 1
ATOM 1567 O O . HIS B 1 80 ? 7.816 7.453 11.867 1 96.25 80 HIS B O 1
ATOM 1573 N N . PRO B 1 81 ? 8.922 8.812 13.109 1 91.88 81 PRO B N 1
ATOM 1574 C CA . PRO B 1 81 ? 10.195 8.586 12.414 1 91.88 81 PRO B CA 1
ATOM 1575 C C . PRO B 1 81 ? 10.836 7.246 12.781 1 91.88 81 PRO B C 1
ATOM 1577 O O . PRO B 1 81 ? 11.766 6.801 12.117 1 91.88 81 PRO B O 1
ATOM 1580 N N . SER B 1 82 ? 10.328 6.543 13.781 1 91 82 SER B N 1
ATOM 1581 C CA . SER B 1 82 ? 11.031 5.352 14.25 1 91 82 SER B CA 1
ATOM 1582 C C . SER B 1 82 ? 10.109 4.137 14.266 1 91 82 SER B C 1
ATOM 1584 O O . SER B 1 82 ? 10.438 3.105 14.852 1 91 82 SER B O 1
ATOM 1586 N N . GLY B 1 83 ? 9 4.258 13.695 1 91.81 83 GLY B N 1
ATOM 1587 C CA . GLY B 1 83 ? 8.094 3.121 13.672 1 91.81 83 GLY B CA 1
ATOM 1588 C C . GLY B 1 83 ? 8.516 2.039 12.695 1 91.81 83 GLY B C 1
ATOM 1589 O O . GLY B 1 83 ? 9.328 2.283 11.805 1 91.81 83 GLY B O 1
ATOM 1590 N N . PRO B 1 84 ? 8.07 0.86 12.875 1 94.88 84 PRO B N 1
ATOM 1591 C CA . PRO B 1 84 ? 8.469 -0.261 12.023 1 94.88 84 PRO B CA 1
ATOM 1592 C C . PRO B 1 84 ? 8.109 -0.044 10.555 1 94.88 84 PRO B C 1
ATOM 1594 O O . PRO B 1 84 ? 8.805 -0.53 9.664 1 94.88 84 PRO B O 1
ATOM 1597 N N . GLU B 1 85 ? 7.043 0.742 10.336 1 96.94 85 GLU B N 1
ATOM 1598 C CA . GLU B 1 85 ? 6.555 0.896 8.969 1 96.94 85 GLU B CA 1
ATOM 1599 C C . GLU B 1 85 ? 7.145 2.143 8.312 1 96.94 85 GLU B C 1
ATOM 1601 O O . GLU B 1 85 ? 6.777 2.486 7.184 1 96.94 85 GLU B O 1
ATOM 1606 N N . TYR B 1 86 ? 8.047 2.756 8.953 1 96.88 86 TYR B N 1
ATOM 1607 C CA . TYR B 1 86 ? 8.523 4.055 8.484 1 96.88 86 TYR B CA 1
ATOM 1608 C C . TYR B 1 86 ? 9.078 3.955 7.066 1 96.88 86 TYR B C 1
ATOM 1610 O O . TYR B 1 86 ? 8.734 4.77 6.207 1 96.88 86 TYR B O 1
ATOM 1618 N N . THR B 1 87 ? 9.883 2.947 6.781 1 96.69 87 THR B N 1
ATOM 1619 C CA . THR B 1 87 ? 10.508 2.795 5.469 1 96.69 87 THR B CA 1
ATOM 1620 C C . THR B 1 87 ? 9.453 2.5 4.406 1 96.69 87 THR B C 1
ATOM 1622 O O . THR B 1 87 ? 9.5 3.061 3.309 1 96.69 87 THR B O 1
ATOM 1625 N N . LEU B 1 88 ? 8.492 1.682 4.738 1 97.81 88 LEU B N 1
ATOM 1626 C CA . LEU B 1 88 ? 7.398 1.368 3.824 1 97.81 88 LEU B CA 1
ATOM 1627 C C . LEU B 1 88 ? 6.594 2.619 3.494 1 97.81 88 LEU B C 1
ATOM 1629 O O . LEU B 1 88 ? 6.379 2.934 2.32 1 97.81 88 LEU B O 1
ATOM 1633 N N . VAL B 1 89 ? 6.223 3.357 4.516 1 98.31 89 VAL B N 1
ATOM 1634 C CA . VAL B 1 89 ? 5.406 4.555 4.352 1 98.31 89 VAL B CA 1
ATOM 1635 C C . VAL B 1 89 ? 6.148 5.57 3.486 1 98.31 89 VAL B C 1
ATOM 1637 O O . VAL B 1 89 ? 5.578 6.125 2.543 1 98.31 89 VAL B O 1
ATOM 1640 N N . ARG B 1 90 ? 7.438 5.754 3.783 1 97.38 90 ARG B N 1
ATOM 1641 C CA . ARG B 1 90 ? 8.227 6.719 3.029 1 97.38 90 ARG B CA 1
ATOM 1642 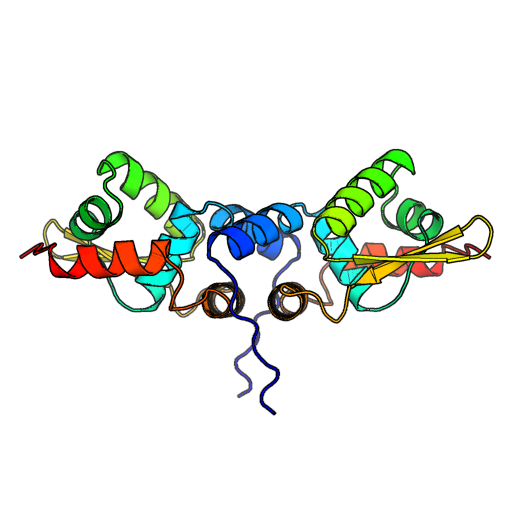C C . ARG B 1 90 ? 8.344 6.312 1.563 1 97.38 90 ARG B C 1
ATOM 1644 O O . ARG B 1 90 ? 8.242 7.156 0.669 1 97.38 90 ARG B O 1
ATOM 1651 N N . SER B 1 91 ? 8.547 5.059 1.314 1 96.69 91 SER B N 1
ATOM 1652 C CA . SER B 1 91 ? 8.664 4.57 -0.057 1 96.69 91 SER B CA 1
ATOM 1653 C C . SER B 1 91 ? 7.367 4.773 -0.828 1 96.69 91 SER B C 1
ATOM 1655 O O . SER B 1 91 ? 7.391 5.121 -2.012 1 96.69 91 SER B O 1
ATOM 1657 N N . ILE B 1 92 ? 6.254 4.578 -0.171 1 98.31 92 ILE B N 1
ATOM 1658 C CA . ILE B 1 92 ? 4.945 4.781 -0.78 1 98.31 92 ILE B CA 1
ATOM 1659 C C . ILE B 1 92 ? 4.754 6.258 -1.121 1 98.31 92 ILE B C 1
ATOM 1661 O O . ILE B 1 92 ? 4.418 6.602 -2.258 1 98.31 92 ILE B O 1
ATOM 1665 N N . LEU B 1 93 ? 5.043 7.094 -0.161 1 98.31 93 LEU B N 1
ATOM 1666 C CA . LEU B 1 93 ? 4.785 8.523 -0.32 1 98.31 93 LEU B CA 1
ATOM 1667 C C . LEU B 1 93 ? 5.688 9.125 -1.393 1 98.31 93 LEU B C 1
ATOM 1669 O O . LEU B 1 93 ? 5.285 10.039 -2.107 1 98.31 93 LEU B O 1
ATOM 1673 N N . ARG B 1 94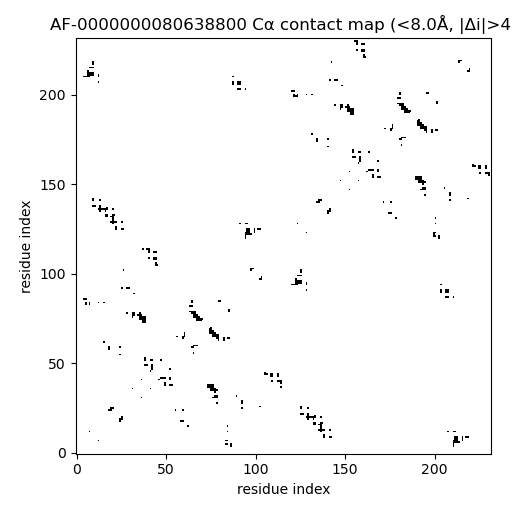 ? 6.855 8.555 -1.547 1 97.25 94 ARG B N 1
ATOM 1674 C CA . ARG B 1 94 ? 7.82 9.047 -2.525 1 97.25 94 ARG B CA 1
ATOM 1675 C C . ARG B 1 94 ? 7.328 8.797 -3.949 1 97.25 94 ARG B C 1
ATOM 1677 O O . ARG B 1 94 ? 7.812 9.422 -4.895 1 97.25 94 ARG B O 1
ATOM 1684 N N . GLN B 1 95 ? 6.395 7.934 -4.109 1 97.81 95 GLN B N 1
ATOM 1685 C CA . GLN B 1 95 ? 5.93 7.578 -5.445 1 97.81 95 GLN B CA 1
ATOM 1686 C C . GLN B 1 95 ? 4.852 8.547 -5.926 1 97.81 95 GLN B C 1
ATOM 1688 O O . GLN B 1 95 ? 4.508 8.562 -7.109 1 97.81 95 GLN B O 1
ATOM 1693 N N . ILE B 1 96 ? 4.32 9.336 -5.008 1 98.12 96 ILE B N 1
ATOM 1694 C CA . ILE B 1 96 ? 3.289 10.297 -5.383 1 98.12 96 ILE B CA 1
ATOM 1695 C C . ILE B 1 96 ? 3.926 11.484 -6.113 1 98.12 96 ILE B C 1
ATOM 1697 O O . ILE B 1 96 ? 4.84 12.125 -5.59 1 98.12 96 ILE B O 1
ATOM 1701 N N . ASP B 1 97 ? 3.408 11.719 -7.223 1 97.62 97 ASP B N 1
ATOM 1702 C CA . ASP B 1 97 ? 3.904 12.82 -8.031 1 97.62 97 ASP B CA 1
ATOM 1703 C C . ASP B 1 97 ? 3.75 14.156 -7.297 1 97.62 97 ASP B C 1
ATOM 1705 O O . ASP B 1 97 ? 2.656 14.492 -6.836 1 97.62 97 ASP B O 1
ATOM 1709 N N . GLU B 1 98 ? 4.77 14.922 -7.238 1 95.88 98 GLU B N 1
ATOM 1710 C CA . GLU B 1 98 ? 4.715 16.219 -6.582 1 95.88 98 GLU B CA 1
ATOM 1711 C C . GLU B 1 98 ? 3.766 17.172 -7.312 1 95.88 98 GLU B C 1
ATOM 1713 O O . GLU B 1 98 ? 3.217 18.094 -6.711 1 95.88 98 GLU B O 1
ATOM 1718 N N . LYS B 1 99 ? 3.531 16.875 -8.586 1 96.12 99 LYS B N 1
ATOM 1719 C CA . LYS B 1 99 ? 2.646 17.719 -9.391 1 96.12 99 LYS B CA 1
ATOM 1720 C C . LYS B 1 99 ? 1.224 17.172 -9.398 1 96.12 99 LYS B C 1
ATOM 1722 O O . LYS B 1 99 ? 0.387 17.609 -10.188 1 96.12 99 LYS B O 1
ATOM 1727 N N . ASP B 1 100 ? 1.027 16.172 -8.547 1 97.88 100 ASP B N 1
ATOM 1728 C CA . ASP B 1 100 ? -0.325 15.648 -8.391 1 97.88 100 ASP B CA 1
ATOM 1729 C C . ASP B 1 100 ? -1.322 16.766 -8.117 1 97.88 100 ASP B C 1
ATOM 1731 O O . ASP B 1 100 ? -1.13 17.562 -7.191 1 97.88 100 ASP B O 1
ATOM 1735 N N . GLY B 1 101 ? -2.371 16.781 -8.938 1 97.31 101 GLY B N 1
ATOM 1736 C CA . GLY B 1 101 ? -3.309 17.891 -8.875 1 97.31 101 GLY B CA 1
ATOM 1737 C C . GLY B 1 101 ? -3.945 18.062 -7.508 1 97.31 101 GLY B C 1
ATOM 1738 O O . GLY B 1 101 ? -4.078 19.188 -7.012 1 97.31 101 GLY B O 1
ATOM 1739 N N . VAL B 1 102 ? -4.344 17 -6.953 1 97.81 102 VAL B N 1
ATOM 1740 C CA . VAL B 1 102 ? -4.992 17.047 -5.645 1 97.81 102 VAL B CA 1
ATOM 1741 C C . VAL B 1 102 ? -3.994 17.531 -4.59 1 97.81 102 VAL B C 1
ATOM 1743 O O . VAL B 1 102 ? -4.316 18.375 -3.762 1 97.81 102 VAL B O 1
ATOM 1746 N N . LEU B 1 103 ? -2.836 17 -4.641 1 97.75 103 LEU B N 1
ATOM 1747 C CA . LEU B 1 103 ? -1.786 17.375 -3.705 1 97.75 103 LEU B CA 1
ATOM 1748 C C . LEU B 1 103 ? -1.484 18.875 -3.816 1 97.75 103 LEU B C 1
ATOM 1750 O O . LEU B 1 103 ? -1.374 19.562 -2.801 1 97.75 103 LEU B O 1
ATOM 1754 N N . GLN B 1 104 ? -1.422 19.375 -5.031 1 97.19 104 GLN B N 1
ATOM 1755 C CA . GLN B 1 104 ? -1.136 20.781 -5.258 1 97.19 104 GLN B CA 1
ATOM 1756 C C . GLN B 1 104 ? -2.248 21.672 -4.699 1 97.19 104 GLN B C 1
ATOM 1758 O O . GLN B 1 104 ? -1.978 22.719 -4.133 1 97.19 104 GLN B O 1
ATOM 1763 N N . THR B 1 105 ? -3.424 21.219 -4.895 1 97.12 105 THR B N 1
ATOM 1764 C CA . THR B 1 105 ? -4.566 21.953 -4.371 1 97.12 105 THR B CA 1
ATOM 1765 C C . THR B 1 105 ? -4.5 22.047 -2.848 1 97.12 105 THR B C 1
ATOM 1767 O O . THR B 1 105 ? -4.75 23.109 -2.273 1 97.12 105 THR B O 1
ATOM 1770 N N . LEU B 1 106 ? -4.16 20.984 -2.215 1 97.06 106 LEU B N 1
ATOM 1771 C CA . LEU B 1 106 ? -4.047 20.969 -0.761 1 97.06 106 LEU B CA 1
ATOM 1772 C C . LEU B 1 106 ? -2.926 21.891 -0.288 1 97.06 106 LEU B C 1
ATOM 1774 O O . LEU B 1 106 ? -3.09 22.625 0.689 1 97.06 106 LEU B O 1
ATOM 1778 N N . ARG B 1 107 ? -1.853 21.875 -0.987 1 95.19 107 ARG B N 1
ATOM 1779 C CA . ARG B 1 107 ? -0.703 22.688 -0.609 1 95.19 107 ARG B CA 1
ATOM 1780 C C . ARG B 1 107 ? -1.012 24.172 -0.763 1 95.19 107 ARG B C 1
ATOM 1782 O O . ARG B 1 107 ? -0.537 25 0.022 1 95.19 107 ARG B O 1
ATOM 1789 N N . LEU B 1 108 ? -1.758 24.469 -1.749 1 93.06 108 LEU B N 1
ATOM 1790 C CA . LEU B 1 108 ? -2.152 25.859 -1.969 1 93.06 108 LEU B CA 1
ATOM 1791 C C . LEU B 1 108 ? -3.029 26.359 -0.827 1 93.06 108 LEU B C 1
ATOM 1793 O O . LEU B 1 108 ? -2.922 27.516 -0.422 1 93.06 108 LEU B O 1
ATOM 1797 N N . LYS B 1 109 ? -3.848 25.531 -0.299 1 92.56 109 LYS B N 1
ATOM 1798 C CA . LYS B 1 109 ? -4.719 25.891 0.813 1 92.56 109 LYS B CA 1
ATOM 1799 C C . LYS B 1 109 ? -3.922 26.078 2.102 1 92.56 109 LYS B C 1
ATOM 1801 O O . LYS B 1 109 ? -4.344 26.797 3.006 1 92.56 109 LYS B O 1
ATOM 1806 N N . GLU B 1 110 ? -2.879 25.359 2.244 1 85.31 110 GLU B N 1
ATOM 1807 C CA . GLU B 1 110 ? -2.02 25.453 3.42 1 85.31 110 GLU B CA 1
ATOM 1808 C C . GLU B 1 110 ? -1.579 26.906 3.662 1 85.31 110 GLU B C 1
ATOM 1810 O O . GLU B 1 110 ? -1.529 27.359 4.805 1 85.31 110 GLU B O 1
ATOM 1815 N N . VAL B 1 111 ? -1.315 27.594 2.697 1 76.31 111 VAL B N 1
ATOM 1816 C CA . VAL B 1 111 ? -0.793 28.953 2.779 1 76.31 111 VAL B CA 1
ATOM 1817 C C . VAL B 1 111 ? -1.875 29.891 3.311 1 76.31 111 VAL B C 1
ATOM 1819 O O . VAL B 1 111 ? -1.57 30.906 3.941 1 76.31 111 VAL B O 1
ATOM 1822 N N . THR B 1 112 ? -3.014 29.484 3.146 1 71.44 112 THR B N 1
ATOM 1823 C CA . THR B 1 112 ? -4.109 30.391 3.504 1 71.44 112 THR B CA 1
ATOM 1824 C C . THR B 1 112 ? -4.574 30.125 4.934 1 71.44 112 THR B C 1
ATOM 1826 O O . THR B 1 112 ? -5.301 30.938 5.512 1 71.44 112 THR B O 1
ATOM 1829 N N . VAL B 1 113 ? -4.117 29.047 5.492 1 66.06 113 VAL B N 1
ATOM 1830 C CA . VAL B 1 113 ? -4.598 28.656 6.816 1 66.06 113 VAL B CA 1
ATOM 1831 C C . VAL B 1 113 ? -3.67 29.219 7.887 1 66.06 113 VAL B C 1
ATOM 1833 O O . VAL B 1 113 ? -2.449 29.062 7.809 1 66.06 113 VAL B O 1
ATOM 1836 N N . SER B 1 114 ? -3.949 30.281 8.539 1 59.31 114 SER B N 1
ATOM 1837 C CA . SER B 1 114 ? -3.184 30.8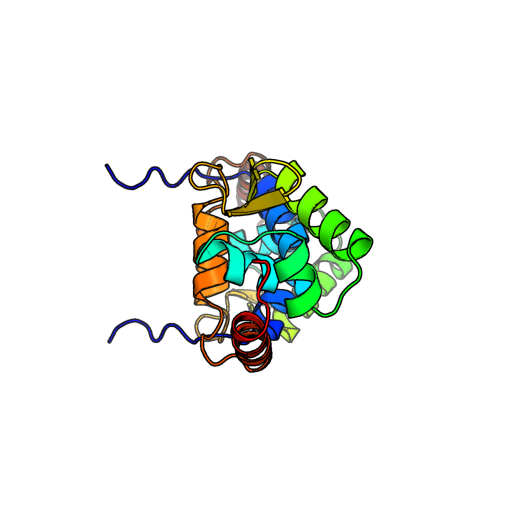12 9.664 1 59.31 114 SER B CA 1
ATOM 1838 C C . SER B 1 114 ? -3.754 30.328 11 1 59.31 114 SER B C 1
ATOM 1840 O O . SER B 1 114 ? -4.949 30.484 11.258 1 59.31 114 SER B O 1
ATOM 1842 N N . CYS B 1 115 ? -3.164 29.156 11.43 1 57 115 CYS B N 1
ATOM 1843 C CA . CYS B 1 115 ? -3.689 28.766 12.734 1 57 115 CYS B CA 1
ATOM 1844 C C . CYS B 1 115 ? -3.314 29.797 13.797 1 57 115 CYS B C 1
ATOM 1846 O O . CYS B 1 115 ? -3.727 29.672 14.953 1 57 115 CYS B O 1
ATOM 1848 N N . ARG B 1 116 ? -2.225 30.656 13.43 1 46.72 116 ARG B N 1
ATOM 1849 C CA . ARG B 1 116 ? -1.951 31.578 14.539 1 46.72 116 ARG B CA 1
ATOM 1850 C C . ARG B 1 116 ? -3.033 32.656 14.641 1 46.72 116 ARG B C 1
ATOM 1852 O O . ARG B 1 116 ? -3.611 33.031 13.625 1 46.72 116 ARG B O 1
#

Nearest PDB structures (foldseek):
  4ooi-assembly1_A  TM=8.901E-01  e=7.930E-06  Vibrio cholerae O1 biovar El Tor str. N16961
  4k2e-assembly1_B  TM=8.568E-01  e=5.340E-05  Vibrio cholerae O1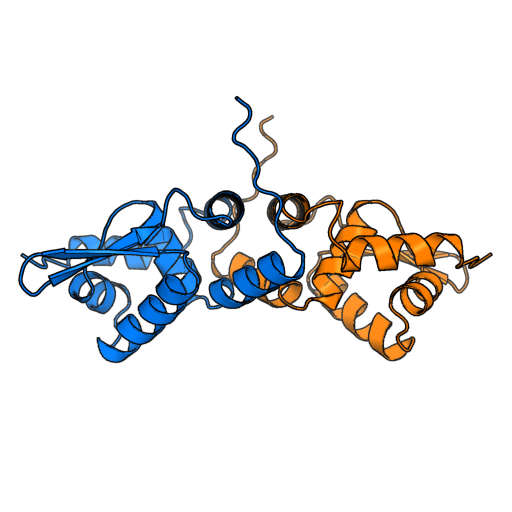 biovar El Tor str. N16961
  4omz-assembly2_C  TM=8.090E-01  e=5.340E-05  Sinorhizobium fredii
  3jth-assembly1_A  TM=8.500E-01  e=1.426E-04  Vibrio vulnificus CMCP6
  7p6f-assembly2_CCC-2  TM=7.160E-01  e=5.040E-05  Streptomyces griseus

Organism: Bacillus amyloliquefaciens (strain ATCC 23350 / DSM 7 / BCRC 11601 / CCUG 28519 / NBRC 15535 / NRRL B-14393 / F) (NCBI:txid692420)

Foldseek 3Di:
DPPPLLDDDPVLLVVVCVLCVPPLLVLVQLVLAVHKDWLQLSCQLVVHDSVVSVVNVVSCVVSVQWDWDDDVPIIMIHGRCDDNCNVVSVVVSVPDDCVPPSSVSSVVRSVVDDPD/DPPPLLDDDPVLLVVVCVLCVPPLLVLVQLVLAVHKDWLQLSCQLVVHDSVVSVVNVVSCVVSVQWDWDDDVPIIMIHGRCDDNCNVVSVVVSVPDDCVPPSSVSSVVRSVVDDPD

Secondary structure (DSSP, 8-state):
------PBPHHHHHHHHHHHTSHHHHHHHHHHHHS-EEHHHHHHHHT--HHHHHHHHHHHHHTTSEEEEEETTEEEEEE-TTSTTHHHHHHHHTTB-TT-HHHHHHHHHHTT----/------PBPHHHHHHHHHHHTSHHHHHHHHHHHHS-EEHHHHHHHHT--HHHHHHHHHHHHHTTSEEEEEETTEEEEEE-TTSTTHHHHHHHHTTB-TT-HHHHHHHHHHTT----

Solvent-accessible surface area (backbone atoms only — not comparable to full-atom values): 12690 Å² total; per-residue (Å²): 126,74,75,76,75,54,60,30,44,59,65,55,51,18,52,50,28,47,60,39,22,39,61,65,50,36,53,50,48,50,52,22,65,74,42,74,44,35,60,69,44,49,19,61,37,67,70,44,53,63,70,59,49,50,50,52,50,48,56,37,37,77,71,44,52,34,40,77,47,78,54,91,95,42,50,32,34,26,52,28,88,80,36,76,55,35,65,54,52,52,55,54,50,68,36,38,31,82,78,20,64,68,58,45,54,35,57,59,40,49,76,71,53,68,84,118,126,73,76,76,76,56,60,30,45,59,66,56,50,18,52,50,26,47,60,38,22,39,61,65,51,37,53,50,47,50,53,24,66,73,44,73,45,36,60,69,46,50,18,61,37,67,71,44,54,62,71,59,49,48,50,54,49,47,56,38,37,77,70,43,52,33,41,77,46,76,56,92,93,42,49,31,34,26,52,28,87,79,37,74,56,34,66,56,53,50,55,55,52,67,36,40,30,82,80,19,66,68,59,45,53,35,56,58,40,48,75,71,52,67,84,118

pLDDT: mean 92.59, std 13.69, range [31.53, 98.88]

InterPro domains:
  IPR001845 HTH ArsR-type DNA-binding domain [PF01022] (22-67)
  IPR001845 HTH ArsR-type DNA-binding domain [PR00778] (17-32)
  IPR001845 HTH ArsR-type DNA-binding domain [PR00778] (36-47)
  IPR001845 HTH ArsR-type DNA-binding domain [PR00778] (49-64)
  IPR001845 HTH ArsR-type DNA-binding domain [PR00778] (64-79)
  IPR001845 HTH ArsR-type DNA-binding domain [PS50987] (5-100)
  IPR001845 HTH ArsR-type DNA-binding domain [SM00418] (15-98)
  IPR011991 ArsR-like helix-turn-helix domain [cd00090] (17-98)
  IPR036388 Winged helix-like DNA-binding domain superfamily [G3DSA:1.10.10.10] (1-100)
  IPR036390 Winged helix DNA-binding domain superfamily [SSF46785] (13-87)
  IPR051081 HTH-type Metal-responsive Transcriptional Regulators [PTHR33154] (11-90)